Protein AF-A0AAV5FF56-F1 (afdb_monomer)

Mean predicted aligned error: 9.66 Å

Radius of gyration: 23.3 Å; Cα contacts (8 Å, |Δi|>4): 264; chains: 1; bounding box: 54×42×65 Å

Solvent-accessible surface area (backbone atoms only — not comparable to full-atom values): 13756 Å² total; per-residue (Å²): 129,85,80,82,78,51,85,62,53,73,68,54,45,53,53,36,53,51,24,52,50,54,45,55,71,70,49,59,66,72,60,65,74,30,54,42,45,62,71,36,74,56,88,81,91,69,96,67,91,68,44,76,40,59,55,48,44,81,54,99,88,40,47,23,25,70,46,49,21,36,63,43,77,56,90,57,32,41,28,52,46,54,81,81,67,75,92,75,88,51,73,74,41,78,45,80,46,66,43,67,94,70,90,85,48,81,67,55,55,63,56,43,63,73,75,50,58,83,63,38,66,43,49,29,31,25,72,42,64,48,98,86,67,49,74,36,71,44,73,79,61,79,74,80,74,68,69,70,82,62,96,65,87,80,74,75,51,70,66,59,50,48,52,53,46,24,40,54,41,23,49,49,44,40,54,72,72,69,49,85,89,43,74,65,60,31,50,53,46,30,49,52,32,57,77,66,72,47,53,56,86,53,48,75,37,43,68,49,45,34,50,52,43,43,51,50,32,50,52,56,52,52,55,52,53,54,62,75,77,107

Organism: NCBI:txid191504

InterPro domains:
  IPR012340 Nucleic acid-binding, OB-fold [SSF50249] (87-146)
  IPR026699 Exosome complex RNA-binding protein 1/RRP40/RRP4 [PTHR21321] (30-101)
  IPR036612 K Homology domain, type 1 superfamily [SSF54791] (154-220)
  IPR048565 RRP4, S1 domain [PF21266] (101-127)

Sequence (230 aa):
MKDYHFSVNQAQRARLETALNDLQALTPATVSAAVVSVTDIIPINHEGNILRGHWTSDQDGEVVATLCGVVEWVDKLVHLRPLKPRYKAKVHDMIVGRVIQGRRTAVDELDMRSIFDENDVVYAEVHGFQHDGSPELEARSQKCGKEKRTEVENSCPVETRNHICRLANAVRVLSALGFTLTAELIIETAEASSSSNIAANDMLGAEFCVQTAEREAKRRADLLRQKVVS

Secondary structure (DSSP, 8-state):
---------HHHHHHHHHHHHHHHHTS-HHHHTTEE-TT-B----SSSPPEE-TTEEEETTEEEESSSEEEEEETTEEEEEESSPPP---TT-EEEEE-----S-HHHHHHHHHH--TT-EEEEEEEEE-TTSPEEEEE--S-TT-----SS--PPPHHHHHHHHHHHHHHHHHHHTT----HHHHHHHHHHHHHTT--GGGGGSHHHHHHHHHHHHHHHHHHHHHHHH-

Foldseek 3Di:
DPQLPFPADPVLVVLLVVLVVLVVVLDPVLQVVQWDAFFDFDDDDDDDDAAEDPQWDDDPNTITGHHTAGWDDDPRYIDGDHPDDDDQDDAFDKDKDFDAPDDPDPVCVVVCVVQDDHRAIFIWGQHDADPVRHTDTDGPDDDPPPPPPPVDDDDPPPVNVQLVLLLVLQVVLCVSSVHDDDPVSSVVLSVVCVVVVHGSVCCSHSVNSSVSSNVVSVVSVVVVVVVVVD

Structure (mmCIF, N/CA/C/O backbone):
data_AF-A0AAV5FF56-F1
#
_entry.id   AF-A0AAV5FF56-F1
#
loop_
_atom_site.group_PDB
_atom_site.id
_atom_site.type_symbol
_atom_site.label_atom_id
_atom_site.label_alt_id
_atom_site.label_comp_id
_atom_site.label_asym_id
_atom_site.label_entity_id
_atom_site.label_seq_id
_atom_site.pdbx_PDB_ins_code
_atom_site.Cartn_x
_atom_site.Cartn_y
_atom_site.Cartn_z
_atom_site.occupancy
_atom_site.B_iso_or_equiv
_atom_site.auth_seq_id
_atom_site.auth_comp_id
_atom_site.auth_asym_id
_atom_site.auth_atom_id
_atom_site.pdbx_PDB_model_num
ATOM 1 N N . MET A 1 1 ? 0.779 -13.295 -0.826 1.00 35.84 1 MET A N 1
ATOM 2 C CA . MET A 1 1 ? 1.912 -12.385 -1.091 1.00 35.84 1 MET A CA 1
ATOM 3 C C . MET A 1 1 ? 3.153 -13.245 -0.935 1.00 35.84 1 MET A C 1
ATOM 5 O O . MET A 1 1 ? 3.219 -13.934 0.070 1.00 35.84 1 MET A O 1
ATOM 9 N N . LYS A 1 2 ? 4.021 -13.376 -1.948 1.00 36.56 2 LYS A N 1
ATOM 10 C CA . LYS A 1 2 ? 5.276 -14.120 -1.750 1.00 36.56 2 LYS A CA 1
ATOM 11 C C . LYS A 1 2 ? 6.086 -13.325 -0.732 1.00 36.56 2 LYS A C 1
ATOM 13 O O . LYS A 1 2 ? 6.372 -12.161 -1.003 1.00 36.56 2 LYS A O 1
ATOM 18 N N . ASP A 1 3 ? 6.387 -13.921 0.413 1.00 43.28 3 ASP A N 1
ATOM 19 C CA . ASP A 1 3 ? 7.290 -13.326 1.388 1.00 43.28 3 ASP A CA 1
ATOM 20 C C . ASP A 1 3 ? 8.661 -13.228 0.714 1.00 43.28 3 ASP A C 1
ATOM 22 O O . ASP A 1 3 ? 9.320 -14.236 0.451 1.00 43.28 3 ASP A O 1
ATOM 26 N N . TYR A 1 4 ? 9.046 -12.016 0.308 1.00 50.59 4 TYR A N 1
ATOM 27 C CA . TYR A 1 4 ? 10.375 -11.758 -0.232 1.00 50.59 4 TYR A CA 1
ATOM 28 C C . TYR A 1 4 ? 11.357 -11.840 0.930 1.00 50.59 4 TYR A C 1
ATOM 30 O O . TYR A 1 4 ? 11.684 -10.842 1.559 1.00 50.59 4 TYR A O 1
ATOM 38 N N . HIS A 1 5 ? 11.800 -13.053 1.240 1.00 55.75 5 HIS A N 1
ATOM 39 C CA . HIS A 1 5 ? 12.861 -13.271 2.205 1.00 55.75 5 HIS A CA 1
ATOM 40 C C . HIS A 1 5 ? 14.194 -12.977 1.510 1.00 55.75 5 HIS A C 1
ATOM 42 O O . HIS A 1 5 ? 14.823 -13.861 0.928 1.00 55.75 5 HIS A O 1
ATOM 48 N N . PHE A 1 6 ? 14.611 -11.711 1.497 1.00 67.81 6 PHE A N 1
ATOM 49 C CA . PHE A 1 6 ? 15.968 -11.364 1.077 1.00 67.81 6 PHE A CA 1
ATOM 50 C C . PHE A 1 6 ? 16.962 -11.975 2.079 1.00 67.81 6 PHE A C 1
ATOM 52 O O . PHE A 1 6 ? 16.720 -11.974 3.284 1.00 67.81 6 PHE A O 1
ATOM 59 N N . SER A 1 7 ? 18.064 -12.552 1.594 1.00 75.31 7 SER A N 1
ATOM 60 C CA . SER A 1 7 ? 19.126 -13.079 2.460 1.00 75.31 7 SER A CA 1
ATOM 61 C C . SER A 1 7 ? 19.863 -11.906 3.100 1.00 75.31 7 SER A C 1
ATOM 63 O O . SER A 1 7 ? 20.702 -11.276 2.459 1.00 75.31 7 SER A O 1
ATOM 65 N N . VAL A 1 8 ? 19.516 -11.588 4.345 1.00 81.50 8 VAL A N 1
ATOM 66 C CA . VAL A 1 8 ? 20.082 -10.464 5.096 1.00 81.50 8 VAL A CA 1
ATOM 67 C C . VAL A 1 8 ? 21.238 -10.961 5.960 1.00 81.50 8 VAL A C 1
ATOM 69 O O . VAL A 1 8 ? 21.086 -11.938 6.694 1.00 81.50 8 VAL A O 1
ATOM 72 N N . ASN A 1 9 ? 22.394 -10.296 5.897 1.00 91.75 9 ASN A N 1
ATOM 73 C CA . ASN A 1 9 ? 23.481 -10.577 6.838 1.00 91.75 9 ASN A CA 1
ATOM 74 C C . ASN A 1 9 ? 23.186 -9.967 8.227 1.00 91.75 9 ASN A C 1
ATOM 76 O O . ASN A 1 9 ? 22.262 -9.174 8.396 1.00 91.75 9 ASN A O 1
ATOM 80 N N . GLN A 1 10 ? 23.977 -10.314 9.244 1.00 91.44 10 GLN A N 1
ATOM 81 C CA . GLN A 1 10 ? 23.719 -9.849 10.613 1.00 91.44 10 GLN A CA 1
ATOM 82 C C . GLN A 1 10 ? 23.749 -8.314 10.748 1.00 91.44 10 GLN A C 1
ATOM 84 O O . GLN A 1 10 ? 22.915 -7.746 11.451 1.00 91.44 10 GLN A O 1
ATOM 89 N N . ALA A 1 11 ? 24.664 -7.636 10.049 1.00 93.56 11 ALA A N 1
ATOM 90 C CA . ALA A 1 11 ? 24.795 -6.179 10.106 1.00 93.56 11 ALA A CA 1
ATOM 91 C C . ALA A 1 11 ? 23.601 -5.463 9.453 1.00 93.56 11 ALA A C 1
ATOM 93 O O . ALA A 1 11 ? 23.042 -4.524 10.015 1.00 93.56 11 ALA A O 1
ATOM 94 N N . GLN A 1 12 ? 23.176 -5.933 8.282 1.00 93.44 12 GLN A N 1
ATOM 95 C CA . GLN A 1 12 ? 22.005 -5.430 7.568 1.00 93.44 12 GLN A CA 1
ATOM 96 C C . GLN A 1 12 ? 20.725 -5.658 8.369 1.00 93.44 12 GLN A C 1
ATOM 98 O O . GLN A 1 12 ? 19.866 -4.783 8.415 1.00 93.44 12 GLN A O 1
ATOM 103 N N . ARG A 1 13 ? 20.612 -6.807 9.041 1.00 92.31 13 ARG A N 1
ATOM 104 C CA . ARG A 1 13 ? 19.463 -7.118 9.889 1.00 92.31 13 ARG A CA 1
ATOM 105 C C . ARG A 1 13 ? 19.378 -6.161 11.072 1.00 92.31 13 ARG A C 1
ATOM 107 O O . ARG A 1 13 ? 18.316 -5.597 11.293 1.00 92.31 13 ARG A O 1
ATOM 114 N N . ALA A 1 14 ? 20.492 -5.929 11.765 1.00 94.25 14 ALA A N 1
ATOM 115 C CA . ALA A 1 14 ? 20.536 -4.983 12.875 1.00 94.25 14 ALA A CA 1
ATOM 116 C C . ALA A 1 14 ? 20.146 -3.561 12.432 1.00 94.25 14 ALA A C 1
ATOM 118 O O . ALA A 1 14 ? 19.366 -2.896 13.103 1.00 94.25 14 ALA A O 1
ATOM 119 N N . ARG A 1 15 ? 20.636 -3.108 11.271 1.00 96.38 15 ARG A N 1
ATOM 120 C CA . ARG A 1 15 ? 20.258 -1.809 10.686 1.00 96.38 15 ARG A CA 1
ATOM 121 C C . ARG A 1 15 ? 18.768 -1.728 10.357 1.00 96.38 15 ARG A C 1
ATOM 123 O O . ARG A 1 15 ? 18.123 -0.741 10.699 1.00 96.38 15 ARG A O 1
ATOM 130 N N . LEU A 1 16 ? 18.221 -2.771 9.732 1.00 94.19 16 LEU A N 1
ATOM 131 C CA . LEU A 1 16 ? 16.799 -2.839 9.402 1.00 94.19 16 LEU A CA 1
ATOM 132 C C . LEU A 1 16 ? 15.928 -2.819 10.662 1.00 94.19 16 LEU A C 1
ATOM 134 O O . LEU A 1 16 ? 14.969 -2.060 10.719 1.00 94.19 16 LEU A O 1
ATOM 138 N N . GLU A 1 17 ? 16.269 -3.623 11.670 1.00 93.94 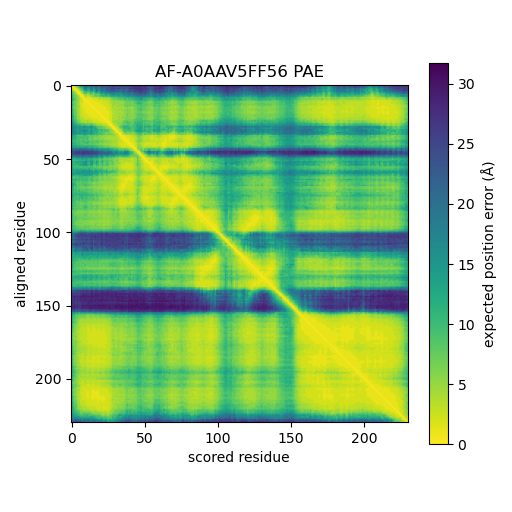17 GLU A N 1
ATOM 139 C CA . GLU A 1 17 ? 15.552 -3.666 12.948 1.00 93.94 17 GLU A CA 1
ATOM 140 C C . GLU A 1 17 ? 15.587 -2.300 13.648 1.00 93.94 17 GLU A C 1
ATOM 142 O O . GLU A 1 17 ? 14.544 -1.822 14.087 1.00 93.94 17 GLU A O 1
ATOM 147 N N . THR A 1 18 ? 16.738 -1.621 13.672 1.00 95.88 18 THR A N 1
ATOM 148 C CA . THR A 1 18 ? 16.847 -0.248 14.193 1.00 95.88 18 THR A CA 1
ATOM 149 C C . THR A 1 18 ? 15.936 0.719 13.439 1.00 95.88 18 THR A C 1
ATOM 151 O O . THR A 1 18 ? 15.142 1.412 14.067 1.00 95.88 18 THR A O 1
ATOM 154 N N . ALA A 1 19 ? 15.972 0.727 12.103 1.00 95.38 19 ALA A N 1
ATOM 155 C CA . ALA A 1 19 ? 15.136 1.625 11.305 1.00 95.38 19 ALA A CA 1
ATOM 156 C C . ALA A 1 19 ? 13.630 1.375 11.516 1.00 95.38 19 ALA A C 1
ATOM 158 O O . ALA A 1 19 ? 12.842 2.319 11.575 1.00 95.38 19 ALA A O 1
ATOM 159 N N . LEU A 1 20 ? 13.215 0.111 11.652 1.00 91.75 20 LEU A N 1
ATOM 160 C CA . LEU A 1 20 ? 11.822 -0.245 11.938 1.00 91.75 20 LEU A CA 1
ATOM 161 C C . LEU A 1 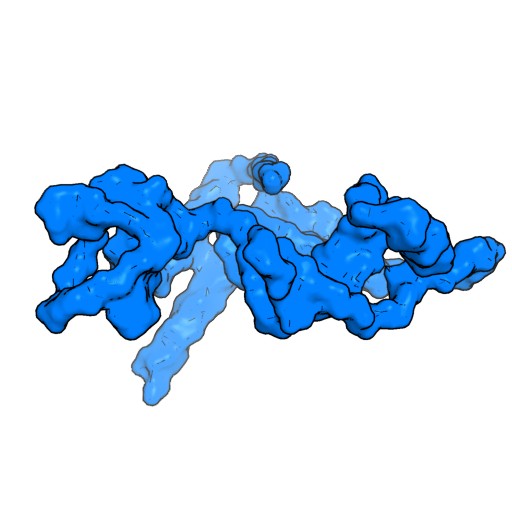20 ? 11.402 0.156 13.358 1.00 91.75 20 LEU A C 1
ATOM 163 O O . LEU A 1 20 ? 10.287 0.644 13.540 1.00 91.75 20 LEU A O 1
ATOM 167 N N . ASN A 1 21 ? 12.288 0.007 14.344 1.00 93.38 21 ASN A N 1
ATOM 168 C CA . ASN A 1 21 ? 12.039 0.462 15.711 1.00 93.38 21 ASN A CA 1
ATOM 169 C C . ASN A 1 21 ? 11.906 1.988 15.781 1.00 93.38 21 ASN A C 1
ATOM 171 O O . ASN A 1 21 ? 10.982 2.484 16.425 1.00 93.38 21 ASN A O 1
ATOM 175 N N . ASP A 1 22 ? 12.764 2.727 15.073 1.00 93.31 22 ASP A N 1
ATOM 176 C CA . ASP A 1 22 ? 12.658 4.183 14.959 1.00 93.31 22 ASP A CA 1
ATOM 177 C C . ASP A 1 22 ? 11.300 4.569 14.362 1.00 93.31 22 ASP A C 1
ATOM 179 O O . ASP A 1 22 ? 10.582 5.396 14.917 1.00 93.31 22 ASP A O 1
ATOM 183 N N . LEU A 1 23 ? 10.885 3.911 13.276 1.00 90.75 23 LEU A N 1
ATOM 184 C CA . LEU A 1 23 ? 9.574 4.132 12.662 1.00 90.75 23 LEU A CA 1
ATOM 185 C C . LEU A 1 23 ? 8.413 3.834 13.615 1.00 90.75 23 LEU A C 1
ATOM 187 O O . LEU A 1 23 ? 7.432 4.581 13.618 1.00 90.75 23 LEU A O 1
ATOM 191 N N . GLN A 1 24 ? 8.514 2.777 14.421 1.00 87.56 24 GLN A N 1
ATOM 192 C CA . GLN A 1 24 ? 7.513 2.440 15.429 1.00 87.56 24 GLN A CA 1
ATOM 193 C C . GLN A 1 24 ? 7.460 3.495 16.542 1.00 87.56 24 GLN A C 1
ATOM 195 O O . GLN A 1 24 ? 6.368 3.889 16.947 1.00 87.56 24 GLN A O 1
ATOM 200 N N . ALA A 1 25 ? 8.603 4.018 16.987 1.00 87.62 25 ALA A N 1
ATOM 201 C CA . ALA A 1 25 ? 8.663 5.083 17.990 1.00 87.62 25 ALA A CA 1
ATOM 202 C C . ALA A 1 25 ? 8.019 6.398 17.511 1.00 87.62 25 ALA A C 1
ATOM 204 O O . ALA A 1 25 ? 7.531 7.181 18.324 1.00 87.62 25 ALA A O 1
ATOM 205 N N . LEU A 1 26 ? 7.972 6.631 16.195 1.00 86.25 26 LEU A N 1
ATOM 206 C CA . LEU A 1 26 ? 7.286 7.780 15.593 1.00 86.25 26 LEU A CA 1
ATOM 207 C C . LEU A 1 26 ? 5.767 7.570 15.442 1.00 86.25 26 LEU A C 1
ATOM 209 O O . LEU A 1 26 ? 5.064 8.501 15.039 1.00 86.25 26 LEU A O 1
ATOM 213 N N . THR A 1 27 ? 5.236 6.374 15.727 1.00 80.62 27 THR A N 1
ATOM 214 C CA . THR A 1 27 ? 3.786 6.138 15.682 1.00 80.62 27 THR A CA 1
ATOM 215 C C . THR A 1 27 ? 3.096 6.768 16.898 1.00 80.62 27 THR A C 1
ATOM 217 O O . THR A 1 27 ? 3.552 6.583 18.027 1.00 80.62 27 THR A O 1
ATOM 220 N N . PRO A 1 28 ? 1.990 7.520 16.720 1.00 78.62 28 PRO A N 1
ATOM 221 C CA . PRO A 1 28 ? 1.271 8.097 17.852 1.00 78.62 28 PRO A CA 1
ATOM 222 C C . PRO A 1 28 ? 0.772 7.006 18.807 1.00 78.62 28 PRO A C 1
ATOM 224 O O . PRO A 1 28 ? 0.153 6.035 18.364 1.00 78.62 28 PRO A O 1
ATOM 227 N N . ALA A 1 29 ? 0.958 7.200 20.117 1.00 70.69 29 ALA A N 1
ATOM 228 C CA . ALA A 1 29 ? 0.527 6.247 21.148 1.00 70.69 29 ALA A CA 1
ATOM 229 C C . ALA A 1 29 ? -0.968 5.885 21.040 1.00 70.69 29 ALA A C 1
ATOM 231 O O . ALA A 1 29 ? -1.349 4.742 21.286 1.00 70.69 29 ALA A O 1
ATOM 232 N N . THR A 1 30 ? -1.799 6.826 20.580 1.00 67.81 30 THR A N 1
ATOM 233 C CA . THR A 1 30 ? -3.231 6.625 20.313 1.00 67.81 30 THR A CA 1
ATOM 234 C C . THR A 1 30 ? -3.502 5.506 19.304 1.00 67.81 30 THR A C 1
ATOM 236 O O . THR A 1 30 ? -4.469 4.771 19.459 1.00 67.81 30 THR A O 1
ATOM 239 N N . VAL A 1 31 ? -2.655 5.342 18.281 1.00 70.38 31 VAL A N 1
ATOM 240 C CA . VAL A 1 31 ? -2.816 4.282 17.269 1.00 70.38 31 VAL A CA 1
ATOM 241 C C . VAL A 1 31 ? -2.417 2.926 17.846 1.00 70.38 31 VAL A C 1
ATOM 243 O O . VAL A 1 31 ? -3.095 1.934 17.596 1.00 70.38 31 VAL A O 1
ATOM 246 N N . SER A 1 32 ? -1.353 2.883 18.653 1.00 67.88 32 SER A N 1
ATOM 247 C CA . SER A 1 32 ? -0.897 1.645 19.293 1.00 67.88 32 SER A CA 1
ATOM 248 C C . SER A 1 32 ? -1.893 1.134 20.336 1.00 67.88 32 SER A C 1
ATOM 250 O O . SER A 1 32 ? -2.098 -0.071 20.433 1.00 67.88 32 SER A O 1
ATOM 252 N N . ALA A 1 33 ? -2.535 2.035 21.084 1.00 70.81 33 ALA A N 1
ATOM 253 C CA . ALA A 1 33 ? -3.559 1.691 22.072 1.00 70.81 33 ALA A CA 1
ATOM 254 C C . ALA A 1 33 ? -4.885 1.212 21.448 1.00 70.81 33 ALA A C 1
ATOM 256 O O . ALA A 1 33 ? -5.724 0.657 22.148 1.00 70.81 33 ALA A O 1
ATOM 257 N N . ALA A 1 34 ? -5.082 1.423 20.142 1.00 82.62 34 ALA A N 1
ATOM 258 C CA . ALA A 1 34 ? -6.284 1.017 19.418 1.00 82.62 34 ALA A CA 1
ATOM 259 C C . ALA A 1 34 ? -6.162 -0.369 18.757 1.00 82.62 34 ALA A C 1
ATOM 261 O O . ALA A 1 34 ? -7.109 -0.816 18.113 1.00 82.62 34 ALA A O 1
ATOM 262 N N . VAL A 1 35 ? -5.012 -1.044 18.853 1.00 88.81 35 VAL A N 1
ATOM 263 C CA . VAL A 1 35 ? -4.844 -2.402 18.315 1.00 88.81 35 VAL A CA 1
ATOM 264 C C . VAL A 1 35 ? -5.498 -3.407 19.258 1.00 88.81 35 VAL A C 1
ATOM 266 O O . VAL A 1 35 ? -5.211 -3.410 20.449 1.00 88.81 35 VAL A O 1
ATOM 269 N N . VAL A 1 36 ? -6.335 -4.283 18.708 1.00 92.38 36 VAL A N 1
ATOM 270 C CA . VAL A 1 36 ? -7.049 -5.332 19.446 1.00 92.38 36 VAL A CA 1
ATOM 271 C C . VAL A 1 36 ? -6.881 -6.689 18.769 1.00 92.38 36 VAL A C 1
ATOM 273 O O . VAL A 1 36 ? -6.762 -6.794 17.541 1.00 92.38 36 VAL A O 1
ATOM 276 N N . SER A 1 37 ? -6.869 -7.738 19.579 1.00 93.06 37 SER A N 1
ATOM 277 C CA . SER A 1 37 ? -6.934 -9.139 19.184 1.00 93.06 37 SER A CA 1
ATOM 278 C C . SER A 1 37 ? -8.365 -9.678 19.299 1.00 93.06 37 SER A C 1
ATOM 280 O O . SER A 1 37 ? -9.275 -8.998 19.773 1.00 93.06 37 SER A O 1
ATOM 282 N N . VAL A 1 38 ? -8.606 -10.890 18.794 1.00 92.94 38 VAL A N 1
ATOM 283 C CA . VAL A 1 38 ? -9.929 -11.521 18.913 1.00 92.94 38 VAL A CA 1
ATOM 284 C C . VAL A 1 38 ? -10.264 -11.695 20.392 1.00 92.94 38 VAL A C 1
ATOM 286 O O . VAL A 1 38 ? -9.417 -12.160 21.143 1.00 92.94 38 VAL A O 1
ATOM 289 N N . THR A 1 39 ? -11.506 -11.396 20.774 1.00 92.94 39 THR A N 1
ATOM 290 C CA . THR A 1 39 ? -12.048 -11.415 22.148 1.00 92.94 39 THR A CA 1
ATOM 291 C C . THR A 1 39 ? -11.625 -10.271 23.066 1.00 92.94 39 THR A C 1
ATOM 293 O O . THR A 1 39 ? -12.157 -10.175 24.168 1.00 92.94 39 THR A O 1
ATOM 296 N N . ASP A 1 40 ? -10.764 -9.358 22.614 1.00 94.44 40 ASP A N 1
ATOM 297 C CA . ASP A 1 40 ? -10.444 -8.173 23.409 1.00 94.44 40 ASP A CA 1
ATOM 298 C C . ASP A 1 40 ? -11.664 -7.252 23.545 1.00 94.44 40 ASP A C 1
ATOM 300 O O . ASP A 1 40 ? -12.432 -7.048 22.595 1.00 94.44 40 ASP A O 1
ATOM 304 N N . ILE A 1 41 ? -11.816 -6.675 24.738 1.00 91.62 41 ILE A N 1
ATOM 305 C CA . ILE A 1 41 ? -12.850 -5.686 25.049 1.00 91.62 41 ILE A CA 1
ATOM 306 C C . ILE A 1 41 ? -12.424 -4.340 24.465 1.00 91.62 41 ILE A C 1
ATOM 308 O O . ILE A 1 41 ? -11.308 -3.868 24.696 1.00 91.62 41 ILE A O 1
ATOM 312 N N . ILE A 1 42 ? -13.321 -3.710 23.713 1.00 90.12 42 ILE A N 1
ATOM 313 C CA . ILE A 1 42 ? -13.093 -2.399 23.118 1.00 90.12 42 ILE A CA 1
ATOM 314 C C . ILE A 1 42 ? -13.583 -1.336 24.107 1.00 90.12 42 ILE A C 1
ATOM 316 O O . ILE A 1 42 ? -14.788 -1.256 24.349 1.00 90.12 42 ILE A O 1
ATOM 320 N N . PRO A 1 43 ? -12.690 -0.494 24.660 1.00 83.56 43 PRO A N 1
ATOM 321 C CA . PRO A 1 43 ? -13.088 0.512 25.632 1.00 83.56 43 PRO A CA 1
ATOM 322 C C . PRO A 1 43 ? -14.020 1.542 24.987 1.00 83.56 43 PRO A C 1
ATOM 324 O O . PRO A 1 43 ? -13.691 2.182 23.984 1.00 83.56 43 PRO A O 1
ATOM 327 N N . ILE A 1 44 ? -15.193 1.701 25.588 1.00 80.44 44 ILE A N 1
ATOM 328 C CA . ILE A 1 44 ? -16.219 2.659 25.194 1.00 80.44 44 ILE A CA 1
ATOM 329 C C . ILE A 1 44 ? -16.048 3.925 26.035 1.00 80.44 44 ILE A C 1
ATOM 331 O O . ILE A 1 44 ? -16.212 3.893 27.250 1.00 80.44 44 ILE A O 1
ATOM 335 N N . ASN A 1 45 ? -15.733 5.051 25.390 1.00 67.44 45 ASN A N 1
ATOM 336 C CA . ASN A 1 45 ? -15.406 6.296 26.096 1.00 67.44 45 ASN A CA 1
ATOM 337 C C . ASN A 1 45 ? -16.570 7.290 26.282 1.00 67.44 45 ASN A C 1
ATOM 339 O O . ASN A 1 45 ? -16.324 8.370 26.811 1.00 67.44 45 ASN A O 1
ATOM 343 N N . HIS A 1 46 ? -17.822 6.990 25.903 1.00 62.25 46 HIS A N 1
ATOM 344 C CA . HIS A 1 46 ? -18.910 7.980 26.016 1.00 62.25 46 HIS A CA 1
ATOM 345 C C . HIS A 1 46 ? -20.298 7.421 26.361 1.00 62.25 46 HIS A C 1
ATOM 347 O O . HIS A 1 46 ? -20.699 6.358 25.894 1.00 62.25 46 HIS A O 1
ATOM 353 N N . GLU A 1 47 ? -21.038 8.223 27.139 1.00 59.12 47 GLU A N 1
ATOM 354 C CA . GLU A 1 47 ? -22.448 8.064 27.506 1.00 59.12 47 GLU A CA 1
ATOM 355 C C . GLU A 1 47 ? -23.361 8.164 26.267 1.00 59.12 47 GLU A C 1
ATOM 357 O O . GLU A 1 47 ? -23.522 9.229 25.666 1.00 59.12 47 GLU A O 1
ATOM 362 N N . GLY A 1 48 ? -23.974 7.046 25.868 1.00 63.47 48 GLY A N 1
ATOM 363 C CA . GLY A 1 48 ? -24.987 6.995 24.811 1.00 63.47 48 GLY A CA 1
ATOM 364 C C . GLY A 1 48 ? -25.010 5.666 24.052 1.00 63.47 48 GLY A C 1
ATOM 365 O O . GLY A 1 48 ? -24.085 4.867 24.141 1.00 63.47 48 GLY A O 1
ATOM 366 N N . ASN A 1 49 ? -26.070 5.428 23.270 1.00 79.00 49 ASN A N 1
ATOM 367 C CA . ASN A 1 49 ? -26.152 4.239 22.416 1.00 79.00 49 ASN A CA 1
ATOM 368 C C . ASN A 1 49 ? -25.099 4.301 21.300 1.00 79.00 49 ASN A C 1
ATOM 370 O O . ASN A 1 49 ? -25.153 5.177 20.430 1.00 79.00 49 ASN A O 1
ATOM 374 N N . ILE A 1 50 ? -24.170 3.349 21.320 1.00 85.50 50 ILE A N 1
ATOM 375 C CA . ILE A 1 50 ? -23.126 3.165 20.309 1.00 85.50 50 ILE A CA 1
ATOM 376 C C . ILE A 1 50 ? -23.644 2.283 19.185 1.00 85.50 50 ILE A C 1
ATOM 378 O O . ILE A 1 50 ? -24.365 1.308 19.399 1.00 85.50 50 ILE A O 1
ATOM 382 N N . LEU A 1 51 ? -23.254 2.630 17.965 1.00 88.19 51 LEU A N 1
ATOM 383 C CA . LEU A 1 51 ? -23.488 1.819 16.787 1.00 88.19 51 LEU A CA 1
ATOM 384 C C . LEU A 1 51 ? -22.307 0.867 16.611 1.00 88.19 51 LEU A C 1
ATOM 386 O O . LEU A 1 51 ? -21.145 1.266 16.649 1.00 88.19 51 LEU A O 1
ATOM 390 N N . ARG A 1 52 ? -22.606 -0.409 16.399 1.00 89.88 52 ARG A N 1
ATOM 391 C CA . ARG A 1 52 ? -21.597 -1.441 16.153 1.00 89.88 52 ARG A CA 1
ATOM 392 C C . ARG A 1 52 ? -21.481 -1.678 14.661 1.00 89.88 52 ARG A C 1
ATOM 394 O O . ARG A 1 52 ? -22.469 -1.980 13.996 1.00 89.88 52 ARG A O 1
ATOM 401 N N . GLY A 1 53 ? -20.278 -1.499 14.144 1.00 89.88 53 GLY A N 1
ATOM 402 C CA . GLY A 1 53 ? -19.937 -1.802 12.767 1.00 89.88 53 GLY A CA 1
ATOM 403 C C . GLY A 1 53 ? -19.456 -3.237 12.600 1.00 89.88 53 GLY A C 1
ATOM 404 O O . GLY A 1 53 ? -19.682 -4.115 13.428 1.00 89.88 53 GLY A O 1
ATOM 405 N N . HIS A 1 54 ? -18.774 -3.489 11.488 1.00 87.50 54 HIS A N 1
ATOM 406 C CA . HIS A 1 54 ? -18.227 -4.811 11.220 1.00 87.50 54 HIS A CA 1
ATOM 407 C C . HIS A 1 54 ? -17.155 -5.218 12.236 1.00 87.50 54 HIS A C 1
ATOM 409 O O . HIS A 1 54 ? -16.318 -4.409 12.642 1.00 87.50 54 HIS A O 1
ATOM 415 N N . TRP A 1 55 ? -17.136 -6.522 12.517 1.00 92.00 55 TRP A N 1
ATOM 416 C CA . TRP A 1 55 ? -16.135 -7.210 13.336 1.00 92.00 55 TRP A CA 1
ATOM 417 C C . TRP A 1 55 ? -16.153 -6.853 14.825 1.00 92.00 55 TRP A C 1
ATOM 419 O O . TRP A 1 55 ? -15.176 -7.095 15.534 1.00 92.00 55 TRP A O 1
ATOM 429 N N . THR A 1 56 ? -17.268 -6.304 15.295 1.00 92.38 56 THR A N 1
ATOM 430 C CA . THR A 1 56 ? -17.551 -6.097 16.711 1.00 92.38 56 THR A CA 1
ATOM 431 C C . THR A 1 56 ? -18.806 -6.879 17.097 1.00 92.38 56 THR A C 1
ATOM 433 O O . THR A 1 56 ? -19.680 -7.131 16.262 1.00 92.38 56 THR A O 1
ATOM 436 N N . SER A 1 57 ? -18.877 -7.329 18.345 1.00 91.75 57 SER A N 1
ATOM 437 C CA . SER A 1 57 ? -20.012 -8.090 18.873 1.00 91.75 57 SER A CA 1
ATOM 438 C C . SER A 1 57 ? -20.351 -7.644 20.290 1.00 91.75 57 SER A C 1
ATOM 440 O O . SER A 1 57 ? -19.521 -7.031 20.951 1.00 91.75 57 SER A O 1
ATOM 442 N N . ASP A 1 58 ? -21.577 -7.930 20.722 1.00 90.56 58 ASP A N 1
ATOM 443 C CA . ASP A 1 58 ? -21.983 -7.808 22.123 1.00 90.56 58 ASP A CA 1
ATOM 444 C C . ASP A 1 58 ? -21.626 -9.092 22.851 1.00 90.56 58 ASP A C 1
ATOM 446 O O . ASP A 1 58 ? -22.054 -10.169 22.421 1.00 90.56 58 ASP A O 1
ATOM 450 N N . GLN A 1 59 ? -20.914 -8.987 23.961 1.00 88.50 59 GLN A N 1
ATOM 451 C CA . GLN A 1 59 ? -20.836 -10.063 24.938 1.00 88.50 59 GLN A CA 1
ATOM 452 C C . GLN A 1 59 ? -21.042 -9.458 26.319 1.00 88.50 59 GLN A C 1
ATOM 454 O O . GLN A 1 59 ? -20.269 -8.614 26.751 1.00 88.50 59 GLN A O 1
ATOM 459 N N . ASP A 1 60 ? -22.125 -9.866 26.980 1.00 85.75 60 ASP A N 1
ATOM 460 C CA . ASP A 1 60 ? -22.473 -9.444 28.340 1.00 85.75 60 ASP A CA 1
ATOM 461 C C . ASP A 1 60 ? -22.571 -7.916 28.544 1.00 85.75 60 ASP A C 1
ATOM 463 O O . ASP A 1 60 ? -22.318 -7.406 29.632 1.00 85.75 60 ASP A O 1
ATOM 467 N N . GLY A 1 61 ? -22.986 -7.180 27.505 1.00 83.88 61 GLY A N 1
ATOM 468 C CA . GLY A 1 61 ? -23.112 -5.718 27.527 1.00 83.88 61 GLY A CA 1
ATOM 469 C C . GLY A 1 61 ? -21.823 -4.975 27.171 1.00 83.88 61 GLY A C 1
ATOM 470 O O . GLY A 1 61 ? -21.837 -3.747 27.084 1.00 83.88 61 GLY A O 1
ATOM 471 N N . GLU A 1 62 ? -20.735 -5.704 26.923 1.00 88.56 62 GLU A N 1
ATOM 472 C CA . GLU A 1 62 ? -19.457 -5.170 26.475 1.00 88.56 62 GLU A CA 1
ATOM 473 C C . GLU A 1 62 ? -19.272 -5.376 24.970 1.00 88.56 62 GLU A C 1
ATOM 475 O O . GLU A 1 62 ? -19.654 -6.397 24.385 1.00 88.56 62 GLU A O 1
ATOM 480 N N . VAL A 1 63 ? -18.632 -4.404 24.319 1.00 91.12 63 VAL A N 1
ATOM 481 C CA . VAL A 1 63 ? -18.289 -4.526 22.901 1.00 91.12 63 VAL A CA 1
ATOM 482 C C . VAL A 1 63 ? -16.952 -5.239 22.767 1.00 91.12 63 VAL A C 1
ATOM 484 O O . VAL A 1 63 ? -15.913 -4.720 23.170 1.00 91.12 63 VAL A O 1
ATOM 487 N N . VAL A 1 64 ? -16.972 -6.411 22.140 1.00 93.62 64 VAL A N 1
ATOM 488 C CA . VAL A 1 64 ? -15.785 -7.245 21.925 1.00 93.62 64 VAL A CA 1
ATOM 489 C C . VAL A 1 64 ? -15.375 -7.291 20.458 1.00 93.62 64 VAL A C 1
ATOM 491 O O . VAL A 1 64 ? -16.208 -7.247 19.544 1.00 93.62 64 VAL A O 1
ATOM 494 N N . ALA A 1 65 ? -14.074 -7.419 20.221 1.00 94.12 65 ALA A N 1
ATOM 495 C CA . ALA A 1 65 ? -13.509 -7.623 18.897 1.00 94.12 65 ALA A CA 1
ATOM 496 C C . ALA A 1 65 ? -13.709 -9.070 18.414 1.00 94.12 65 ALA A C 1
ATOM 498 O O . ALA A 1 65 ? -13.334 -10.028 19.088 1.00 94.12 65 ALA A O 1
ATOM 499 N N . THR A 1 66 ? -14.228 -9.258 17.198 1.00 93.25 66 THR A N 1
ATOM 500 C CA . THR A 1 66 ? -14.336 -10.594 16.577 1.00 93.25 66 THR A CA 1
ATOM 501 C C . THR A 1 66 ? -13.188 -10.896 15.609 1.00 93.25 66 THR A C 1
ATOM 503 O O . THR A 1 66 ? -13.147 -11.976 15.022 1.00 93.25 66 THR A O 1
ATOM 506 N N . LEU A 1 67 ? -12.282 -9.939 15.378 1.00 92.81 67 LEU A N 1
ATOM 507 C CA . LEU A 1 67 ? -11.148 -10.058 14.460 1.00 92.81 67 LEU A CA 1
ATOM 508 C C . LEU A 1 67 ? -9.977 -9.189 14.940 1.00 92.81 67 LEU A C 1
ATOM 510 O O . LEU A 1 67 ? -10.207 -8.110 15.468 1.00 92.81 67 LEU A O 1
ATOM 514 N N . CYS A 1 68 ? -8.728 -9.605 14.703 1.00 91.88 68 CYS A N 1
ATOM 515 C CA . CYS A 1 68 ? -7.572 -8.753 15.002 1.00 91.88 68 CYS A CA 1
ATOM 516 C C . CYS A 1 68 ? -7.517 -7.534 14.067 1.00 91.88 68 CYS A C 1
ATOM 518 O O . CYS A 1 68 ? -7.591 -7.672 12.837 1.00 91.88 68 CYS A O 1
ATOM 520 N N . GLY A 1 69 ? -7.315 -6.347 14.631 1.00 91.88 69 GLY A N 1
ATOM 521 C CA . GLY A 1 69 ? -7.325 -5.111 13.861 1.00 91.88 69 GLY A CA 1
ATOM 522 C C . GLY A 1 69 ? -7.057 -3.868 14.690 1.00 91.88 69 GLY A C 1
ATOM 523 O O . GLY A 1 69 ? -6.688 -3.943 15.856 1.00 91.88 69 GLY A O 1
ATOM 524 N N . VAL A 1 70 ? -7.244 -2.716 14.055 1.00 90.62 70 VAL A N 1
ATOM 525 C CA . VAL A 1 70 ? -7.206 -1.406 14.710 1.00 90.62 70 VAL A CA 1
ATOM 526 C C . VAL A 1 70 ? -8.640 -0.921 14.875 1.00 90.62 70 VAL A C 1
ATOM 528 O O . VAL A 1 70 ? -9.395 -0.918 13.902 1.00 90.62 70 VAL A O 1
ATOM 531 N N . VAL A 1 71 ? -9.013 -0.517 16.084 1.00 91.31 71 VAL A N 1
ATOM 532 C CA . VAL A 1 71 ? -10.311 0.090 16.384 1.00 91.31 71 VAL A CA 1
ATOM 533 C C . VAL A 1 71 ? -10.402 1.459 15.708 1.00 91.31 71 VAL A C 1
ATOM 535 O O . VAL A 1 71 ? -9.527 2.309 15.872 1.00 91.31 71 VAL A O 1
ATOM 538 N N . GLU A 1 72 ? -11.477 1.677 14.956 1.00 88.88 72 GLU A N 1
ATOM 539 C CA . GLU A 1 72 ? -11.804 2.945 14.312 1.00 88.88 72 GLU A CA 1
ATOM 540 C C . GLU A 1 72 ? -13.184 3.435 14.752 1.00 88.88 72 GLU A C 1
ATOM 542 O O . GLU A 1 72 ? -14.182 2.708 14.673 1.00 88.88 72 GLU A O 1
ATOM 547 N N . TRP A 1 73 ? -13.230 4.707 15.145 1.00 88.25 73 TRP A N 1
ATOM 548 C CA . TRP A 1 73 ? -14.449 5.416 15.512 1.00 88.25 73 TRP A CA 1
ATOM 549 C C . TRP A 1 73 ? -14.848 6.383 14.400 1.00 88.25 73 TRP A C 1
ATOM 551 O O . TRP A 1 73 ? -14.037 7.198 13.960 1.00 88.25 73 TRP A O 1
ATOM 561 N N . VAL A 1 74 ? -16.102 6.293 13.962 1.00 87.50 74 VAL A N 1
ATOM 562 C CA . VAL A 1 74 ? -16.734 7.252 13.049 1.00 87.50 74 VAL A CA 1
ATOM 563 C C . VAL A 1 74 ? -18.015 7.727 13.719 1.00 87.50 74 VAL A C 1
ATOM 565 O O . VAL A 1 74 ? -19.007 7.002 13.759 1.00 87.50 74 VAL A O 1
ATOM 568 N N . ASP A 1 75 ? -17.978 8.917 14.310 1.00 87.69 75 ASP A N 1
ATOM 569 C CA . ASP A 1 75 ? -19.030 9.422 15.194 1.00 87.69 75 ASP A CA 1
ATOM 570 C C . ASP A 1 75 ? -19.357 8.421 16.319 1.00 87.69 75 ASP A C 1
ATOM 572 O O . ASP A 1 75 ? -18.533 8.155 17.191 1.00 87.69 75 ASP A O 1
ATOM 576 N N . LYS A 1 76 ? -20.561 7.837 16.289 1.00 88.00 76 LYS A N 1
ATOM 577 C CA . LYS A 1 76 ? -21.032 6.830 17.250 1.00 88.00 76 LYS A CA 1
ATOM 578 C C . LYS A 1 76 ? -20.785 5.395 16.783 1.00 88.00 76 LYS A C 1
ATOM 580 O O . LYS A 1 76 ? -21.203 4.475 17.476 1.00 88.00 76 LYS A O 1
ATOM 585 N N . LEU A 1 77 ? -20.186 5.192 15.610 1.00 89.56 77 LEU A N 1
ATOM 586 C CA . LEU A 1 77 ? -19.928 3.879 15.025 1.00 89.56 77 LEU A CA 1
ATOM 587 C C . LEU A 1 77 ? -18.531 3.382 15.397 1.00 89.56 77 LEU A C 1
ATOM 589 O O . LEU A 1 77 ? -17.534 3.981 14.998 1.00 89.56 77 LEU A O 1
ATOM 593 N N . VAL A 1 78 ? -18.468 2.244 16.088 1.00 91.56 78 VAL A N 1
ATOM 594 C CA . VAL A 1 78 ? -17.220 1.521 16.362 1.00 91.56 78 VAL A CA 1
ATOM 595 C C . VAL A 1 78 ? -17.072 0.336 15.417 1.00 91.56 78 VAL A C 1
ATOM 597 O O . VAL A 1 78 ? -17.966 -0.505 15.305 1.00 91.56 78 VAL A O 1
ATOM 600 N N . HIS A 1 79 ? -15.940 0.245 14.728 1.00 91.25 79 HIS A N 1
ATOM 601 C CA . HIS A 1 79 ? -15.627 -0.887 13.859 1.00 91.25 79 HIS A CA 1
ATOM 602 C C . HIS A 1 79 ? -14.133 -1.189 13.860 1.00 91.25 79 HIS A C 1
ATOM 604 O O . HIS A 1 79 ? -13.324 -0.365 14.282 1.00 91.25 79 HIS A O 1
ATOM 610 N N . LEU A 1 80 ? -13.762 -2.378 13.386 1.00 91.88 80 LEU A N 1
ATOM 611 C CA . LEU A 1 80 ? -12.356 -2.751 13.261 1.00 91.88 80 LEU A CA 1
ATOM 612 C C . LEU A 1 80 ? -11.883 -2.642 11.820 1.00 91.88 80 LEU A C 1
ATOM 614 O O . LEU A 1 80 ? -12.532 -3.146 10.897 1.00 91.88 80 LEU A O 1
ATOM 618 N N . ARG A 1 81 ? -10.683 -2.088 11.655 1.00 90.19 81 ARG A N 1
ATOM 619 C CA . ARG A 1 81 ? -9.885 -2.204 10.438 1.00 90.19 81 ARG A CA 1
ATOM 620 C C . ARG A 1 81 ? -9.003 -3.452 10.546 1.00 90.19 81 ARG A C 1
ATOM 622 O O . ARG A 1 81 ? -8.052 -3.443 11.331 1.00 90.19 81 ARG A O 1
ATOM 629 N N . PRO A 1 82 ? -9.280 -4.532 9.792 1.00 90.44 82 PRO A N 1
ATOM 630 C CA . PRO A 1 82 ? -8.474 -5.748 9.861 1.00 90.44 82 PRO A CA 1
ATOM 631 C C . PRO A 1 82 ? -7.029 -5.483 9.429 1.00 90.44 82 PRO A C 1
ATOM 633 O O . PRO A 1 82 ? -6.797 -4.658 8.549 1.00 90.44 82 PRO A O 1
ATOM 636 N N . LEU A 1 83 ? -6.066 -6.239 9.964 1.00 85.50 83 LEU A N 1
ATOM 637 C CA . LEU A 1 83 ? -4.649 -6.097 9.582 1.00 85.50 83 LEU A CA 1
ATOM 638 C C . LEU A 1 83 ? -4.358 -6.543 8.136 1.00 85.50 83 LEU A C 1
ATOM 640 O O . LEU A 1 83 ? -3.446 -6.033 7.493 1.00 85.50 83 LEU A O 1
ATOM 644 N N . LYS A 1 84 ? -5.127 -7.508 7.616 1.00 83.31 84 LYS A N 1
ATOM 645 C CA . LYS A 1 84 ? -5.018 -8.023 6.239 1.00 83.31 84 LYS A CA 1
ATOM 646 C C . LYS A 1 84 ? -6.397 -8.056 5.570 1.00 83.31 84 LYS A C 1
ATOM 648 O O . LYS A 1 84 ? -6.969 -9.137 5.408 1.00 83.31 84 LYS A O 1
ATOM 653 N N . PRO A 1 85 ? -6.981 -6.896 5.227 1.00 83.69 85 PRO A N 1
ATOM 654 C CA . PRO A 1 85 ? -8.305 -6.857 4.631 1.00 83.69 85 PRO A CA 1
ATOM 655 C C . PRO A 1 85 ? -8.245 -7.280 3.158 1.00 83.69 85 PRO A C 1
ATOM 657 O O . PRO A 1 85 ? -7.280 -7.004 2.446 1.00 83.69 85 PRO A O 1
ATOM 660 N N . ARG A 1 86 ? -9.314 -7.923 2.676 1.00 88.81 86 ARG A N 1
ATOM 661 C CA . ARG A 1 86 ? -9.608 -7.936 1.237 1.00 88.81 86 ARG A CA 1
ATOM 662 C C . ARG A 1 86 ? -10.146 -6.562 0.846 1.00 88.81 86 ARG A C 1
ATOM 664 O O . ARG A 1 86 ? -10.781 -5.901 1.669 1.00 88.81 86 ARG A O 1
ATOM 671 N N . TYR A 1 87 ? -9.912 -6.157 -0.398 1.00 90.94 87 TYR A N 1
ATOM 672 C CA . TYR A 1 87 ? -10.478 -4.919 -0.923 1.00 90.94 87 TYR A CA 1
ATOM 673 C C . TYR A 1 87 ? -12.009 -4.942 -0.792 1.00 90.94 87 TYR A C 1
ATOM 675 O O . TYR A 1 87 ? -12.661 -5.884 -1.246 1.00 90.94 87 TYR A O 1
ATOM 683 N N . LYS A 1 88 ? -12.560 -3.923 -0.126 1.00 89.44 88 LYS A N 1
ATOM 684 C CA . LYS A 1 88 ? -13.996 -3.654 -0.055 1.00 89.44 88 LYS A CA 1
ATOM 685 C C . LYS A 1 88 ? -14.272 -2.470 -0.969 1.00 89.44 88 LYS A C 1
ATOM 687 O O . LYS A 1 88 ? -13.804 -1.374 -0.671 1.00 89.44 88 LYS A O 1
ATOM 692 N N . ALA A 1 89 ? -14.996 -2.719 -2.055 1.00 92.88 89 ALA A N 1
ATOM 693 C CA . ALA A 1 89 ? -15.330 -1.689 -3.025 1.00 92.88 89 ALA A CA 1
ATOM 694 C C . ALA A 1 89 ? -16.129 -0.552 -2.381 1.00 92.88 89 ALA A C 1
ATOM 696 O O . ALA A 1 89 ? -16.961 -0.793 -1.502 1.00 92.88 89 ALA A O 1
ATOM 697 N N . LYS A 1 90 ? -15.886 0.673 -2.842 1.00 94.19 90 LYS A N 1
ATOM 698 C CA . LYS A 1 90 ? -16.705 1.854 -2.565 1.00 94.19 90 LYS A CA 1
ATOM 699 C C . LYS A 1 90 ? -17.067 2.525 -3.882 1.00 94.19 90 LYS A C 1
ATOM 701 O O . LYS A 1 90 ? -16.318 2.425 -4.847 1.00 94.19 90 LYS A O 1
ATOM 706 N N . VAL A 1 91 ? -18.217 3.195 -3.914 1.00 95.50 91 VAL A N 1
ATOM 707 C CA . VAL A 1 91 ? -18.633 3.980 -5.086 1.00 95.50 91 VAL A CA 1
ATOM 708 C C . VAL A 1 91 ? -17.555 5.019 -5.405 1.00 95.50 91 VAL A C 1
ATOM 710 O O . VAL A 1 91 ? -17.001 5.621 -4.484 1.00 95.50 91 VAL A O 1
ATOM 713 N N . HIS A 1 92 ? -17.273 5.202 -6.694 1.00 94.50 92 HIS A N 1
ATOM 714 C CA . HIS A 1 92 ? -16.213 6.050 -7.251 1.00 94.50 92 HIS A CA 1
ATOM 715 C C . HIS A 1 92 ? -14.776 5.561 -7.040 1.00 94.50 92 HIS A C 1
ATOM 717 O O . HIS A 1 92 ? -13.834 6.247 -7.444 1.00 94.50 92 HIS A O 1
ATOM 723 N N . ASP A 1 93 ? -14.566 4.370 -6.476 1.00 95.44 93 ASP A N 1
ATOM 724 C CA . ASP A 1 93 ? -13.236 3.771 -6.505 1.00 95.44 93 ASP A CA 1
ATOM 725 C C . ASP A 1 93 ? -12.844 3.429 -7.952 1.00 95.44 93 ASP A C 1
ATOM 727 O O . ASP A 1 93 ? -13.597 2.782 -8.687 1.00 95.44 93 ASP A O 1
ATOM 731 N N . MET A 1 94 ? -11.627 3.820 -8.341 1.00 92.94 94 MET A N 1
ATOM 732 C CA . MET A 1 94 ? -11.002 3.397 -9.593 1.00 92.94 94 MET A CA 1
ATOM 733 C C . MET A 1 94 ? -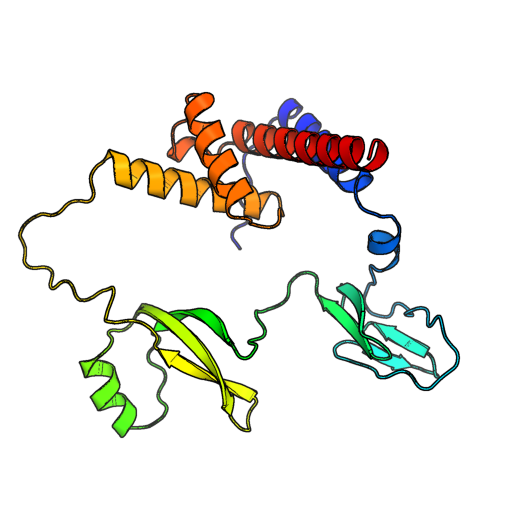10.231 2.099 -9.362 1.00 92.94 94 MET A C 1
ATOM 735 O O . MET A 1 94 ? -9.298 2.053 -8.555 1.00 92.94 94 MET A O 1
ATOM 739 N N . ILE A 1 95 ? -10.593 1.048 -10.089 1.00 92.88 95 ILE A N 1
ATOM 740 C CA . ILE A 1 95 ? -10.020 -0.286 -9.927 1.00 92.88 95 ILE A CA 1
ATOM 741 C C . ILE A 1 95 ? -9.374 -0.789 -11.214 1.00 92.88 95 ILE A C 1
ATOM 743 O O . ILE A 1 95 ? -9.788 -0.466 -12.328 1.00 92.88 95 ILE A O 1
ATOM 747 N N . VAL A 1 96 ? -8.361 -1.636 -11.039 1.00 91.44 96 VAL A N 1
ATOM 748 C CA . VAL A 1 96 ? -7.740 -2.405 -12.118 1.00 91.44 96 VAL A CA 1
ATOM 749 C C . VAL A 1 96 ? -8.105 -3.867 -11.920 1.00 91.44 96 VAL A C 1
ATOM 751 O O . VAL A 1 96 ? -7.757 -4.471 -10.905 1.00 91.44 96 VAL A O 1
ATOM 754 N N . GLY A 1 97 ? -8.828 -4.427 -12.882 1.00 88.38 97 GLY A N 1
ATOM 755 C CA . GLY A 1 97 ? -9.280 -5.811 -12.881 1.00 88.38 97 GLY A CA 1
ATOM 756 C C . GLY A 1 97 ? -8.594 -6.630 -13.965 1.00 88.38 97 GLY A C 1
ATOM 757 O O . GLY A 1 97 ? -8.117 -6.096 -14.964 1.00 88.38 97 GLY A O 1
ATOM 758 N N . ARG A 1 98 ? -8.571 -7.949 -13.775 1.00 86.56 98 ARG A N 1
ATOM 759 C CA . ARG A 1 98 ? -8.250 -8.902 -14.838 1.00 86.56 98 ARG A CA 1
ATOM 760 C C . ARG A 1 98 ? -9.536 -9.598 -15.264 1.00 86.56 98 ARG A C 1
ATOM 762 O O . ARG A 1 98 ? -10.247 -10.121 -14.406 1.00 86.56 98 ARG A O 1
ATOM 769 N N . VAL A 1 99 ? -9.818 -9.608 -16.562 1.00 81.75 99 VAL A N 1
ATOM 770 C CA . VAL A 1 99 ? -10.979 -10.290 -17.134 1.00 81.75 99 VAL A CA 1
ATOM 771 C C . VAL A 1 99 ? -10.826 -11.789 -16.903 1.00 81.75 99 VAL A C 1
ATOM 773 O O . VAL A 1 99 ? -9.848 -12.404 -17.325 1.00 81.75 99 VAL A O 1
ATOM 776 N N . ILE A 1 100 ? -11.801 -12.369 -16.213 1.00 82.62 100 ILE A N 1
ATOM 777 C CA . ILE A 1 100 ? -11.958 -13.812 -16.050 1.00 82.62 100 ILE A CA 1
ATOM 778 C C . ILE A 1 100 ? -13.270 -14.208 -16.720 1.00 82.62 100 ILE A C 1
ATOM 780 O O . ILE A 1 100 ? -14.268 -13.499 -16.584 1.00 82.62 100 ILE A O 1
ATOM 784 N N . GLN A 1 101 ? -13.295 -15.325 -17.445 1.00 68.31 101 GLN A N 1
ATOM 785 C CA . GLN A 1 101 ? -14.534 -15.803 -18.048 1.00 68.31 101 GLN A CA 1
ATOM 786 C C . GLN A 1 101 ? -15.434 -16.404 -16.958 1.00 68.31 101 GLN A C 1
ATOM 788 O O . GLN A 1 101 ? -15.297 -17.559 -16.563 1.00 68.31 101 GLN A O 1
ATOM 793 N N . GLY A 1 102 ? -16.351 -15.587 -16.438 1.00 60.28 102 GLY A N 1
ATOM 794 C CA . GLY A 1 102 ? -17.392 -15.980 -15.489 1.00 60.28 102 GLY A CA 1
ATOM 795 C C . GLY A 1 102 ? -18.770 -15.737 -16.098 1.00 60.28 102 GLY A C 1
ATOM 796 O O . GLY A 1 102 ? -19.115 -14.604 -16.419 1.00 60.28 102 GLY A O 1
ATOM 797 N N . ARG A 1 103 ? -19.553 -16.801 -16.299 1.00 54.03 103 ARG A N 1
ATOM 798 C CA . ARG A 1 103 ? -20.864 -16.747 -16.970 1.00 54.03 103 ARG A CA 1
ATOM 799 C C . ARG A 1 103 ? -21.887 -15.980 -16.120 1.00 54.03 103 ARG A C 1
ATOM 801 O O . ARG A 1 103 ? -22.247 -16.464 -15.052 1.00 54.03 103 ARG A O 1
ATOM 808 N N . ARG A 1 104 ? -22.387 -14.836 -16.604 1.00 56.88 104 ARG A N 1
ATOM 809 C CA . ARG A 1 104 ? -23.583 -14.170 -16.046 1.00 56.88 104 ARG A CA 1
ATOM 810 C C . ARG A 1 104 ? -24.837 -14.503 -16.858 1.00 56.88 104 ARG A C 1
ATOM 812 O O . ARG A 1 104 ? -25.797 -15.001 -16.282 1.00 56.88 104 ARG A O 1
ATOM 819 N N . THR A 1 105 ? -24.800 -14.363 -18.186 1.00 55.03 105 THR A N 1
ATOM 820 C CA . THR A 1 105 ? -25.861 -14.824 -19.104 1.00 55.03 105 THR A CA 1
ATOM 821 C C . THR A 1 105 ? -25.292 -15.251 -20.470 1.00 55.03 105 THR A C 1
ATOM 823 O O . THR A 1 105 ? -24.140 -14.957 -20.786 1.00 55.03 105 THR A O 1
ATOM 826 N N . ALA A 1 106 ? -26.082 -15.956 -21.293 1.00 54.78 106 ALA A N 1
ATOM 827 C CA . ALA A 1 106 ? -25.672 -16.379 -22.643 1.00 54.78 106 ALA A CA 1
ATOM 828 C C . ALA A 1 106 ? -25.537 -15.208 -23.640 1.00 54.78 106 ALA A C 1
ATOM 830 O O . ALA A 1 106 ? -24.801 -15.318 -24.617 1.00 54.78 106 ALA A O 1
ATOM 831 N N . VAL A 1 107 ? -26.234 -14.093 -23.390 1.00 59.28 107 VAL A N 1
ATOM 832 C CA . VAL A 1 107 ? -26.139 -12.864 -24.198 1.00 59.28 107 VAL A CA 1
ATOM 833 C C . VAL A 1 107 ? -24.849 -12.114 -23.862 1.00 59.28 107 VAL A C 1
ATOM 835 O O . VAL A 1 107 ? -24.107 -11.754 -24.773 1.00 59.28 107 VAL A O 1
ATOM 838 N N . ASP A 1 108 ? -24.511 -12.009 -22.568 1.00 59.44 108 ASP A N 1
ATOM 839 C CA . ASP A 1 108 ? -23.238 -11.424 -22.123 1.00 59.44 108 ASP A CA 1
ATOM 840 C C . ASP A 1 108 ? -22.027 -12.162 -22.720 1.00 59.44 108 ASP A C 1
ATOM 842 O O . ASP A 1 108 ? -20.989 -11.554 -22.964 1.00 59.44 108 ASP A O 1
ATOM 846 N N . GLU A 1 109 ? -22.138 -13.470 -22.986 1.00 56.81 109 GLU A N 1
ATOM 847 C CA . GLU A 1 109 ? -21.047 -14.276 -23.548 1.00 56.81 109 GLU A CA 1
ATOM 848 C C . GLU A 1 109 ? -20.678 -13.888 -24.990 1.00 56.81 109 GLU A C 1
ATOM 850 O O . GLU A 1 109 ? -19.492 -13.895 -25.336 1.00 56.81 109 GLU A O 1
ATOM 855 N N . LEU A 1 110 ? -21.660 -13.549 -25.829 1.00 56.62 110 LEU A N 1
ATOM 856 C CA . LEU A 1 110 ? -21.418 -13.182 -27.229 1.00 56.62 110 LEU A CA 1
ATOM 857 C C . LEU A 1 110 ? -20.845 -11.764 -27.347 1.00 56.62 110 LEU A C 1
ATOM 859 O O . LEU A 1 110 ? -19.903 -11.549 -28.114 1.00 56.62 110 LEU A O 1
ATOM 863 N N . ASP A 1 111 ? -21.338 -10.829 -26.532 1.00 63.19 111 ASP A N 1
ATOM 864 C CA . ASP A 1 111 ? -20.874 -9.441 -26.553 1.00 63.19 111 ASP A CA 1
ATOM 865 C C . ASP A 1 111 ? -19.513 -9.276 -25.867 1.00 63.19 111 ASP A C 1
ATOM 867 O O . ASP A 1 111 ? -18.629 -8.617 -26.420 1.00 63.19 111 ASP A O 1
ATOM 871 N N . MET A 1 112 ? -19.268 -9.939 -24.728 1.00 61.47 112 MET A N 1
ATOM 872 C CA . MET A 1 112 ? -17.985 -9.842 -24.014 1.00 61.47 112 MET A CA 1
ATOM 873 C C . MET A 1 112 ? -16.808 -10.316 -24.869 1.00 61.47 112 MET A C 1
ATOM 875 O O . MET A 1 112 ? -15.787 -9.634 -24.899 1.00 61.47 112 MET A O 1
ATOM 879 N N . ARG A 1 113 ? -16.952 -11.419 -25.622 1.00 65.31 113 ARG A N 1
ATOM 880 C CA . ARG A 1 113 ? -15.887 -11.952 -26.500 1.00 65.31 113 ARG A CA 1
ATOM 881 C C . ARG A 1 113 ? -15.553 -11.032 -27.675 1.00 65.31 113 ARG A C 1
ATOM 883 O O . ARG A 1 113 ? -14.454 -11.092 -28.220 1.00 65.31 113 ARG A O 1
ATOM 890 N N . SER A 1 114 ? -16.486 -10.171 -28.082 1.00 68.12 114 SER A N 1
ATOM 891 C CA . SER A 1 114 ? -16.221 -9.171 -29.123 1.00 68.12 114 SER A CA 1
ATOM 892 C C . SER A 1 114 ? -15.362 -8.008 -28.593 1.00 68.12 114 SER A C 1
ATOM 894 O O . SER A 1 114 ? -14.605 -7.362 -29.338 1.00 68.12 114 SER A O 1
ATOM 896 N N . ILE A 1 115 ? -15.418 -7.759 -27.279 1.00 70.25 115 ILE A N 1
ATOM 897 C CA . ILE A 1 115 ? -14.772 -6.618 -26.635 1.00 70.25 115 ILE A CA 1
ATOM 898 C C . ILE A 1 115 ? -13.472 -7.046 -25.945 1.00 70.25 115 ILE A C 1
ATOM 900 O O . ILE A 1 115 ? -12.424 -6.517 -26.317 1.00 70.25 115 ILE A O 1
ATOM 904 N N . PHE A 1 116 ? -13.494 -8.028 -25.048 1.00 75.31 116 PHE A N 1
ATOM 905 C CA . PHE A 1 116 ? -12.355 -8.433 -24.219 1.00 75.31 116 PHE A CA 1
ATOM 906 C C . PHE A 1 116 ? -11.983 -9.903 -24.413 1.00 75.31 116 PHE A C 1
ATOM 908 O O . PHE A 1 116 ? -12.849 -10.755 -24.609 1.00 75.31 116 PHE A O 1
ATOM 915 N N . ASP A 1 117 ? -10.689 -10.183 -24.318 1.00 76.94 117 ASP A N 1
ATOM 916 C CA . ASP A 1 117 ? -10.139 -11.532 -24.279 1.00 76.94 117 ASP A CA 1
ATOM 917 C C . ASP A 1 117 ? -9.873 -11.958 -22.818 1.00 76.94 117 ASP A C 1
ATOM 919 O O . ASP A 1 117 ? -9.739 -11.127 -21.910 1.00 76.94 117 ASP A O 1
ATOM 923 N N . GLU A 1 118 ? -9.832 -13.268 -22.548 1.00 80.38 118 GLU A N 1
ATOM 924 C CA . GLU A 1 118 ? -9.496 -13.767 -21.208 1.00 80.38 118 GLU A CA 1
ATOM 925 C C . GLU A 1 118 ? -8.126 -13.241 -20.757 1.00 80.38 118 GLU A C 1
ATOM 927 O O . GLU A 1 118 ? -7.141 -13.310 -21.489 1.00 80.38 118 GLU A O 1
ATOM 932 N N . ASN A 1 119 ? -8.041 -12.804 -19.500 1.00 81.25 119 ASN A N 1
ATOM 933 C CA . ASN A 1 119 ? -6.872 -12.182 -18.875 1.00 81.25 119 ASN A CA 1
ATOM 934 C C . ASN A 1 119 ? -6.530 -10.755 -19.323 1.00 81.25 119 ASN A C 1
ATOM 936 O O . ASN A 1 119 ? -5.514 -10.227 -18.853 1.00 81.25 119 ASN A O 1
ATOM 940 N N . ASP A 1 120 ? -7.376 -10.105 -20.124 1.00 82.44 120 ASP A N 1
ATOM 941 C CA . ASP A 1 120 ? -7.240 -8.673 -20.389 1.00 82.44 120 ASP A CA 1
ATOM 942 C C . ASP A 1 120 ? -7.243 -7.872 -19.079 1.00 82.44 120 ASP A C 1
ATOM 944 O O . ASP A 1 120 ? -7.962 -8.184 -18.124 1.00 82.44 120 ASP A O 1
ATOM 948 N N . VAL A 1 121 ? -6.411 -6.832 -19.021 1.00 84.12 121 VAL A N 1
ATOM 949 C CA . VAL A 1 121 ? -6.392 -5.885 -17.902 1.00 84.12 121 VAL A CA 1
ATOM 950 C C . VAL A 1 121 ? -7.330 -4.733 -18.235 1.00 84.12 121 VAL A C 1
ATOM 952 O O . VAL A 1 121 ? -7.190 -4.097 -19.277 1.00 84.12 121 VAL A O 1
ATOM 955 N N . VAL A 1 122 ? -8.279 -4.457 -17.344 1.00 84.69 122 VAL A N 1
ATOM 956 C CA . VAL A 1 122 ? -9.306 -3.427 -17.531 1.00 84.69 122 VAL A CA 1
ATOM 957 C C . VAL A 1 122 ? -9.304 -2.437 -16.376 1.00 84.69 122 VAL A C 1
ATOM 959 O O . VAL A 1 12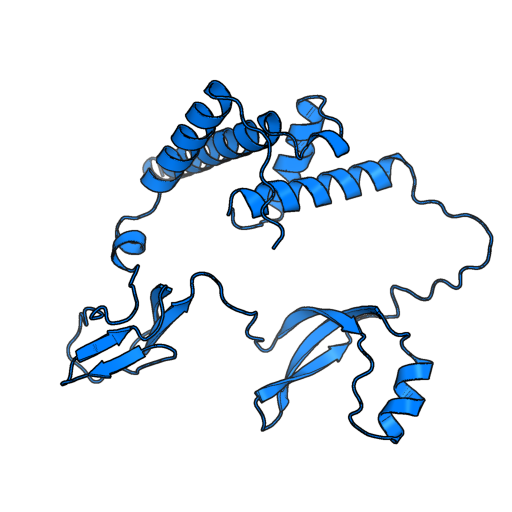2 ? -9.109 -2.810 -15.219 1.00 84.69 122 VAL A O 1
ATOM 962 N N . TYR A 1 123 ? -9.546 -1.171 -16.702 1.00 87.62 123 TYR A N 1
ATOM 963 C CA . TYR A 1 123 ? -9.750 -0.096 -15.737 1.00 87.62 123 TYR A CA 1
ATOM 964 C C . TYR A 1 123 ? -11.244 0.197 -15.651 1.00 87.62 123 TYR A C 1
ATOM 966 O O . TYR A 1 123 ? -11.892 0.426 -16.678 1.00 87.62 123 TYR A O 1
ATOM 974 N N . ALA A 1 124 ? -11.789 0.183 -14.442 1.00 89.38 124 ALA A N 1
ATOM 975 C CA . ALA A 1 124 ? -13.202 0.429 -14.213 1.00 89.38 124 ALA A CA 1
ATOM 976 C C . ALA A 1 124 ? -13.413 1.289 -12.974 1.00 89.38 124 ALA A C 1
ATOM 978 O O . ALA A 1 124 ? -12.634 1.237 -12.025 1.00 89.38 124 ALA A O 1
ATOM 979 N N . GLU A 1 125 ? -14.490 2.054 -12.991 1.00 93.56 125 GLU A N 1
ATOM 980 C CA . GLU A 1 125 ? -14.994 2.756 -11.823 1.00 93.56 125 GLU A CA 1
ATOM 981 C C . GLU A 1 125 ? -16.113 1.927 -11.191 1.00 93.56 125 GLU A C 1
ATOM 983 O O . GLU A 1 125 ? -16.931 1.329 -11.895 1.00 93.56 125 GLU A O 1
ATOM 988 N N . VAL A 1 126 ? -16.162 1.884 -9.863 1.00 94.00 126 VAL A N 1
ATOM 989 C CA . VAL A 1 126 ? -17.308 1.322 -9.142 1.00 94.00 126 VAL A CA 1
ATOM 990 C C . VAL A 1 126 ? -18.455 2.332 -9.199 1.00 94.00 126 VAL A C 1
ATOM 992 O O . VAL A 1 126 ? -18.437 3.341 -8.496 1.00 94.00 126 VAL A O 1
ATOM 995 N N . HIS A 1 127 ? -19.456 2.061 -10.033 1.00 93.31 127 HIS A N 1
ATOM 996 C CA . HIS A 1 127 ? -20.618 2.934 -10.221 1.00 93.31 127 HIS A CA 1
ATOM 997 C C . HIS A 1 127 ? -21.645 2.770 -9.095 1.00 93.31 127 HIS A C 1
ATOM 999 O O . HIS A 1 127 ? -22.269 3.730 -8.649 1.00 93.31 127 HIS A O 1
ATOM 1005 N N . GLY A 1 128 ? -21.809 1.540 -8.613 1.00 94.38 128 GLY A N 1
ATOM 1006 C CA . GLY A 1 128 ? -22.828 1.203 -7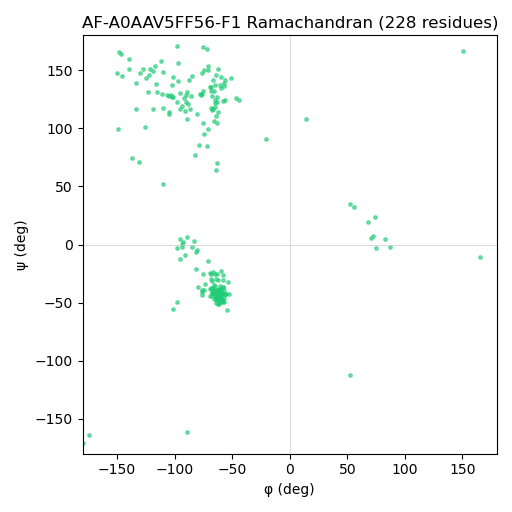.631 1.00 94.38 128 GLY A CA 1
ATOM 1007 C C . GLY A 1 128 ? -22.710 -0.232 -7.143 1.00 94.38 128 GLY A C 1
ATOM 1008 O O . GLY A 1 128 ? -21.682 -0.889 -7.319 1.00 94.38 128 GLY A O 1
ATOM 1009 N N . PHE A 1 129 ? -23.779 -0.716 -6.519 1.00 93.50 129 PHE A N 1
ATOM 1010 C CA . PHE A 1 129 ? -23.879 -2.077 -6.009 1.00 93.50 129 PHE A CA 1
ATOM 1011 C C . PHE A 1 129 ? -25.215 -2.687 -6.405 1.00 93.50 129 PHE A C 1
ATOM 1013 O O . PHE A 1 129 ? -26.258 -2.040 -6.315 1.00 93.50 129 PHE A O 1
ATOM 1020 N N . GLN A 1 130 ? -25.173 -3.956 -6.791 1.00 91.44 130 GLN A N 1
ATOM 1021 C CA . GLN A 1 130 ? -26.364 -4.774 -6.967 1.00 91.44 130 GLN A CA 1
ATOM 1022 C C . GLN A 1 130 ? -26.976 -5.127 -5.600 1.00 91.44 130 GLN A C 1
ATOM 1024 O O . GLN A 1 130 ? -26.354 -4.955 -4.549 1.00 91.44 130 GLN A O 1
ATOM 1029 N N . HIS A 1 131 ? -28.200 -5.659 -5.601 1.00 89.69 131 HIS A N 1
ATOM 1030 C CA 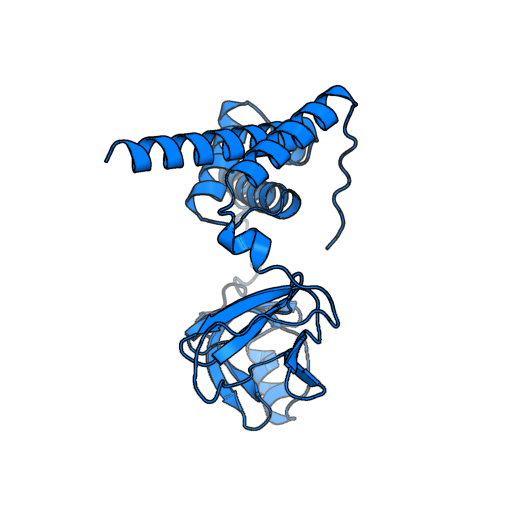. HIS A 1 131 ? -28.906 -6.045 -4.372 1.00 89.69 131 HIS A CA 1
ATOM 1031 C C . HIS A 1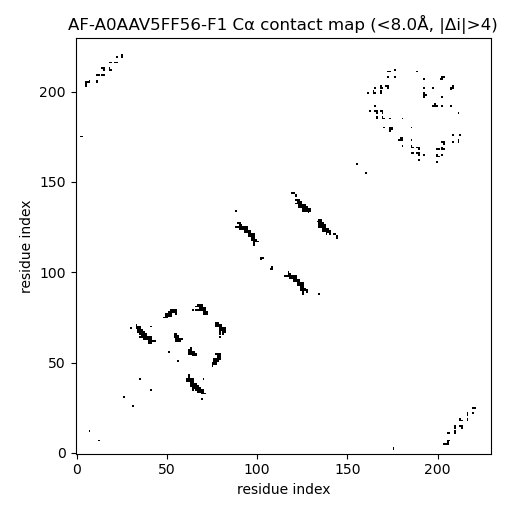 131 ? -28.177 -7.107 -3.530 1.00 89.69 131 HIS A C 1
ATOM 1033 O O . HIS A 1 131 ? -28.418 -7.197 -2.329 1.00 89.69 131 HIS A O 1
ATOM 1039 N N . ASP A 1 132 ? -27.294 -7.900 -4.138 1.00 89.19 1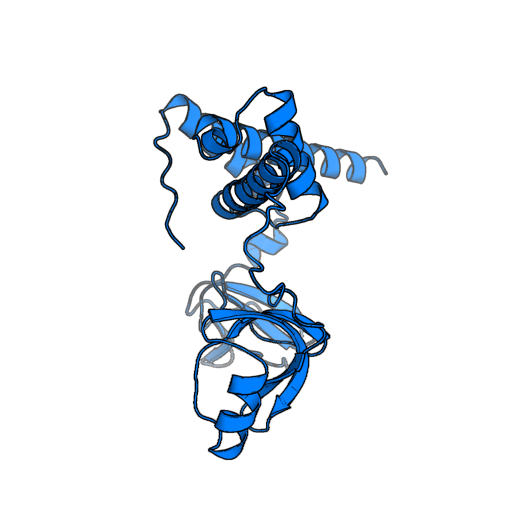32 ASP A N 1
ATOM 1040 C CA . ASP A 1 132 ? -26.464 -8.910 -3.472 1.00 89.19 132 ASP A CA 1
ATOM 1041 C C . ASP A 1 132 ? -25.154 -8.337 -2.884 1.00 89.19 132 ASP A C 1
ATOM 1043 O O . ASP A 1 132 ? -24.382 -9.069 -2.265 1.00 89.19 132 ASP A O 1
ATOM 1047 N N . GLY A 1 133 ? -24.889 -7.038 -3.070 1.00 86.19 133 GLY A N 1
ATOM 1048 C CA . GLY A 1 133 ? -23.646 -6.374 -2.673 1.00 86.19 133 GLY A CA 1
ATOM 1049 C C . GLY A 1 133 ? -22.493 -6.530 -3.669 1.00 86.19 133 GLY A C 1
ATOM 1050 O O . GLY A 1 133 ? -21.388 -6.059 -3.388 1.00 86.19 133 GLY A O 1
ATOM 1051 N N . SER A 1 134 ? -22.712 -7.155 -4.829 1.00 88.62 134 SER A N 1
ATOM 1052 C CA . SER A 1 134 ? -21.721 -7.203 -5.904 1.00 88.62 134 SER A CA 1
ATOM 1053 C C . SER A 1 134 ? -21.524 -5.809 -6.511 1.00 88.62 134 SER A C 1
ATOM 1055 O O . SER A 1 134 ? -22.514 -5.119 -6.775 1.00 88.62 134 SER A O 1
ATOM 1057 N N . PRO A 1 135 ? -20.276 -5.369 -6.766 1.00 90.19 135 PRO A N 1
ATOM 1058 C CA . PRO A 1 135 ? -20.039 -4.064 -7.363 1.00 90.19 135 PRO A CA 1
ATOM 1059 C C . PRO A 1 135 ? -20.501 -4.044 -8.823 1.00 90.19 135 PRO A C 1
ATOM 1061 O O . PRO A 1 135 ? -20.219 -4.960 -9.604 1.00 90.19 135 PRO A O 1
ATOM 1064 N N . GLU A 1 136 ? -21.182 -2.967 -9.190 1.00 90.56 136 GLU A N 1
ATOM 1065 C CA . GLU A 1 136 ? -21.485 -2.617 -10.569 1.00 90.56 136 GLU A CA 1
ATOM 1066 C C . GLU A 1 136 ? -20.357 -1.739 -11.112 1.00 90.56 136 GLU A C 1
ATOM 1068 O O . GLU A 1 136 ? -20.003 -0.717 -10.519 1.00 90.56 136 GLU A O 1
ATOM 1073 N N . LEU A 1 137 ? -19.741 -2.187 -12.207 1.00 88.62 137 LEU A N 1
ATOM 1074 C CA . LEU A 1 137 ? -18.525 -1.595 -12.750 1.00 88.62 137 LEU A CA 1
ATOM 1075 C C . LEU A 1 137 ? -18.816 -0.899 -14.073 1.00 88.62 137 LEU A C 1
ATOM 1077 O O . LEU A 1 137 ? -19.361 -1.508 -14.992 1.00 88.62 137 LEU A O 1
ATOM 1081 N N . GLU A 1 138 ? -18.369 0.345 -14.184 1.00 86.44 138 GLU A N 1
ATOM 1082 C CA . GLU A 1 138 ? -18.402 1.119 -15.417 1.00 86.44 138 GLU A CA 1
ATOM 1083 C C . GLU A 1 138 ? -16.983 1.181 -15.992 1.00 86.44 138 GLU A C 1
ATOM 1085 O O . GLU A 1 138 ? -16.062 1.741 -15.391 1.00 86.44 138 GLU A O 1
ATOM 1090 N N . ALA A 1 139 ? -16.771 0.566 -17.157 1.00 77.50 139 ALA A N 1
ATOM 1091 C CA . ALA A 1 139 ? -15.477 0.616 -17.823 1.00 77.50 139 ALA A CA 1
ATOM 1092 C C . ALA A 1 139 ? -15.206 2.048 -18.314 1.00 77.50 139 ALA A C 1
ATOM 1094 O O . ALA A 1 139 ? -15.912 2.564 -19.177 1.00 77.50 139 ALA A O 1
ATOM 1095 N N . ARG A 1 140 ? -14.155 2.688 -17.791 1.00 70.69 140 ARG A N 1
ATOM 1096 C CA . ARG A 1 140 ? -13.760 4.061 -18.167 1.00 70.69 140 ARG A CA 1
ATOM 1097 C C . ARG A 1 140 ? -12.721 4.110 -19.297 1.00 70.69 140 ARG A C 1
ATOM 1099 O O . ARG A 1 140 ? -12.275 5.191 -19.669 1.00 70.69 140 ARG A O 1
ATOM 1106 N N . SER A 1 141 ? -12.316 2.964 -19.853 1.00 61.56 141 SER A N 1
ATOM 1107 C CA . SER A 1 141 ? -11.215 2.868 -20.823 1.00 61.56 141 SER A CA 1
ATOM 1108 C C . SER A 1 141 ? -11.658 2.403 -22.217 1.00 61.56 141 SER A C 1
ATOM 1110 O O . SER A 1 141 ? -12.287 1.362 -22.388 1.00 61.56 141 SER A O 1
ATOM 1112 N N . GLN A 1 142 ? -11.204 3.153 -23.228 1.00 56.06 142 GLN A N 1
ATOM 1113 C CA . GLN A 1 142 ? -10.930 2.678 -24.586 1.00 56.06 142 GLN A CA 1
ATOM 1114 C C . GLN A 1 142 ? -9.794 1.641 -24.512 1.00 56.06 142 GLN A C 1
ATOM 1116 O O . GLN A 1 142 ? -8.732 1.967 -23.990 1.00 56.06 142 GLN A O 1
ATOM 1121 N N . LYS A 1 143 ? -10.033 0.409 -24.994 1.00 52.16 143 LYS A N 1
ATOM 1122 C CA . LYS A 1 143 ? -9.103 -0.746 -25.059 1.00 52.16 143 LYS A CA 1
ATOM 1123 C C . LYS A 1 143 ? -7.606 -0.371 -24.980 1.00 52.16 143 LYS A C 1
ATOM 1125 O O . LYS A 1 143 ? -6.961 -0.212 -26.015 1.00 52.16 143 LYS A O 1
ATOM 1130 N N . CYS A 1 144 ? -7.018 -0.331 -23.782 1.00 45.59 144 CYS A N 1
ATOM 1131 C CA . CYS A 1 144 ? -5.561 -0.351 -23.622 1.00 45.59 144 CYS A CA 1
ATOM 1132 C C . CYS A 1 144 ? -5.106 -1.816 -23.699 1.00 45.59 144 CYS A C 1
ATOM 1134 O O . CYS A 1 144 ? -4.927 -2.481 -22.684 1.00 45.59 144 CYS A O 1
ATOM 1136 N N . GLY A 1 145 ? -5.060 -2.364 -24.915 1.00 42.84 145 GLY A N 1
ATOM 1137 C CA . GLY A 1 145 ? -4.729 -3.781 -25.112 1.00 42.84 145 GLY A CA 1
ATOM 1138 C C . GLY A 1 145 ? -5.039 -4.360 -26.489 1.00 42.84 145 GLY A C 1
ATOM 1139 O O . GLY A 1 145 ? -4.556 -5.441 -26.804 1.00 42.84 145 GLY A O 1
ATOM 1140 N N . LYS A 1 146 ? -5.776 -3.641 -27.348 1.00 44.94 146 LYS A N 1
ATOM 1141 C CA . LYS A 1 146 ? -5.896 -3.995 -28.773 1.00 44.94 146 LYS A CA 1
ATOM 1142 C C . LYS A 1 146 ? -5.180 -2.982 -29.658 1.00 44.94 146 LYS A C 1
ATOM 1144 O O . LYS A 1 146 ? -5.740 -2.520 -30.646 1.00 44.94 146 LYS A O 1
ATOM 1149 N N . GLU A 1 147 ? -3.914 -2.694 -29.365 1.00 42.25 147 GLU A N 1
ATOM 1150 C CA . GLU A 1 147 ? -3.004 -2.582 -30.501 1.00 42.25 147 GLU A CA 1
ATOM 1151 C C . GLU A 1 147 ? -2.945 -3.993 -31.071 1.00 42.25 147 GLU A C 1
ATOM 1153 O O . GLU A 1 147 ? -2.418 -4.917 -30.446 1.00 42.25 147 GLU A O 1
ATOM 1158 N N . LYS A 1 148 ? -3.604 -4.194 -32.219 1.00 37.81 148 LYS A N 1
ATOM 1159 C CA . LYS A 1 148 ? -3.333 -5.367 -33.043 1.00 37.81 148 LYS A CA 1
ATOM 1160 C C . LYS A 1 148 ? -1.815 -5.482 -33.064 1.00 37.81 148 LYS A C 1
ATOM 1162 O O . LYS A 1 148 ? -1.155 -4.512 -33.424 1.00 37.81 148 LYS A O 1
ATOM 1167 N N . ARG A 1 149 ? -1.270 -6.632 -32.666 1.00 41.81 149 ARG A N 1
ATOM 1168 C CA . ARG A 1 149 ? 0.103 -7.006 -33.006 1.00 41.81 149 ARG A CA 1
ATOM 1169 C C . ARG A 1 149 ? 0.162 -7.124 -34.531 1.00 41.81 149 ARG A C 1
ATOM 1171 O O . ARG A 1 149 ? 0.179 -8.216 -35.076 1.00 41.81 149 ARG A O 1
ATOM 1178 N N . THR A 1 150 ? 0.072 -6.002 -35.236 1.00 36.94 150 THR A N 1
ATOM 1179 C CA . THR A 1 150 ? 0.683 -5.853 -36.540 1.00 36.94 150 THR A CA 1
ATOM 1180 C C . THR A 1 150 ? 2.157 -6.021 -36.259 1.00 36.94 150 THR A C 1
ATOM 1182 O O . THR A 1 150 ? 2.730 -5.273 -35.472 1.00 36.94 150 THR A O 1
ATOM 1185 N N . GLU A 1 151 ? 2.706 -7.099 -36.795 1.00 46.84 151 GLU A N 1
ATOM 1186 C CA . GLU A 1 151 ? 4.089 -7.534 -36.671 1.00 46.84 151 GLU A CA 1
ATOM 1187 C C . GLU A 1 151 ? 5.035 -6.509 -37.317 1.00 46.84 151 GLU A C 1
ATOM 1189 O O . GLU A 1 151 ? 5.669 -6.797 -38.319 1.00 46.84 151 GLU A O 1
ATOM 1194 N N . VAL A 1 152 ? 5.100 -5.287 -36.785 1.00 47.31 152 VAL A N 1
ATOM 1195 C CA . VAL A 1 152 ? 6.136 -4.292 -37.072 1.00 47.31 152 VAL A CA 1
ATOM 1196 C C . VAL A 1 152 ? 6.325 -3.436 -35.815 1.00 47.31 152 VAL A C 1
ATOM 1198 O O . VAL A 1 152 ? 5.514 -2.578 -35.487 1.00 47.31 152 VAL A O 1
ATOM 1201 N N . GLU A 1 153 ? 7.376 -3.787 -35.080 1.00 52.56 153 GLU A N 1
ATOM 1202 C CA . GLU A 1 153 ? 8.174 -2.993 -34.140 1.00 52.56 153 GLU A CA 1
ATOM 1203 C C . GLU A 1 153 ? 7.628 -1.635 -33.657 1.00 52.56 153 GLU A C 1
ATOM 1205 O O . GLU A 1 153 ? 7.756 -0.615 -34.321 1.00 52.56 153 GLU A O 1
ATOM 1210 N N . ASN A 1 154 ? 7.210 -1.601 -32.391 1.00 56.41 154 ASN A N 1
ATOM 1211 C CA . ASN A 1 154 ? 7.523 -0.491 -31.488 1.00 56.41 154 ASN A CA 1
ATOM 1212 C C . ASN A 1 154 ? 7.916 -1.095 -30.134 1.00 56.41 154 ASN A C 1
ATOM 1214 O O . ASN A 1 154 ? 7.144 -1.138 -29.177 1.00 56.41 154 ASN A O 1
ATOM 1218 N N . SER A 1 155 ? 9.128 -1.657 -30.069 1.00 70.00 155 SER A N 1
ATOM 1219 C CA . SER A 1 155 ? 9.713 -2.059 -28.789 1.00 70.00 155 SER A CA 1
ATOM 1220 C C . SER A 1 155 ? 9.790 -0.823 -27.896 1.00 70.00 155 SER A C 1
ATOM 1222 O O . SER A 1 155 ? 10.406 0.168 -28.281 1.00 70.00 155 SER A O 1
ATOM 1224 N N . CYS A 1 156 ? 9.191 -0.880 -26.702 1.00 75.69 156 CYS A N 1
ATOM 1225 C CA . CYS A 1 156 ? 9.351 0.161 -25.686 1.00 75.69 156 CYS A CA 1
ATOM 1226 C C . CYS A 1 156 ? 10.850 0.511 -25.550 1.00 75.69 156 CYS A C 1
ATOM 1228 O O . CYS A 1 156 ? 11.648 -0.421 -25.365 1.00 75.69 156 CYS A O 1
ATOM 1230 N N . PRO A 1 157 ? 11.244 1.799 -25.670 1.00 90.88 157 PRO A N 1
ATOM 1231 C CA . PRO A 1 157 ? 12.639 2.209 -25.559 1.00 90.88 157 PRO A CA 1
ATOM 1232 C C . PRO A 1 157 ? 13.279 1.652 -24.290 1.00 90.88 157 PRO A C 1
ATOM 1234 O O . PRO A 1 157 ? 12.627 1.546 -23.244 1.00 90.88 157 PRO A O 1
ATOM 1237 N N . VAL A 1 158 ? 14.556 1.273 -24.374 1.00 89.19 158 VAL A N 1
ATOM 1238 C CA . VAL A 1 158 ? 15.265 0.612 -23.267 1.00 89.19 158 VAL A CA 1
ATOM 1239 C C . VAL A 1 158 ? 15.252 1.489 -22.017 1.00 89.19 158 VAL A C 1
ATOM 1241 O O . VAL A 1 158 ? 15.075 0.979 -20.910 1.00 89.19 158 VAL A O 1
ATOM 1244 N N . GLU A 1 159 ? 15.361 2.800 -22.201 1.00 91.12 159 GLU A N 1
ATOM 1245 C CA . GLU A 1 159 ? 15.287 3.817 -21.161 1.00 91.12 159 GLU A CA 1
ATOM 1246 C C . GLU A 1 159 ? 13.915 3.800 -20.482 1.00 91.12 159 GLU A C 1
ATOM 1248 O O . GLU A 1 159 ? 13.830 3.683 -19.260 1.00 91.12 159 GLU A O 1
ATOM 1253 N N . THR A 1 160 ? 12.825 3.849 -21.250 1.00 92.88 160 THR A N 1
ATOM 1254 C CA . THR A 1 160 ? 11.454 3.806 -20.717 1.00 92.88 160 THR A CA 1
ATOM 1255 C C . THR A 1 160 ? 11.194 2.502 -19.968 1.00 92.88 160 THR A C 1
ATOM 1257 O O . THR A 1 160 ? 10.685 2.519 -18.846 1.00 92.88 160 THR A O 1
ATOM 1260 N N . ARG A 1 161 ? 11.617 1.364 -20.529 1.00 92.00 161 ARG A N 1
ATOM 1261 C CA . ARG A 1 161 ? 11.525 0.060 -19.862 1.00 92.00 161 ARG A CA 1
ATOM 1262 C C . ARG A 1 161 ? 12.281 0.056 -18.534 1.00 92.00 161 ARG A C 1
ATOM 1264 O O . ARG A 1 161 ? 11.766 -0.467 -17.550 1.00 92.00 161 ARG A O 1
ATOM 1271 N N . ASN A 1 162 ? 13.471 0.653 -18.487 1.00 92.81 162 ASN A N 1
ATOM 1272 C CA . ASN A 1 162 ? 14.256 0.750 -17.261 1.00 92.81 162 ASN A CA 1
ATOM 1273 C C . ASN A 1 162 ? 13.520 1.566 -16.186 1.00 92.81 162 ASN A C 1
ATOM 1275 O O . ASN A 1 162 ? 13.420 1.115 -15.047 1.00 92.81 162 ASN A O 1
ATOM 1279 N N . HIS A 1 163 ? 12.933 2.713 -16.545 1.00 94.50 163 HIS A N 1
ATOM 1280 C CA . HIS A 1 163 ? 12.124 3.513 -15.618 1.00 94.50 163 HIS A CA 1
ATOM 1281 C C . HIS A 1 163 ? 10.914 2.733 -15.082 1.00 94.50 163 HIS A C 1
ATOM 1283 O O . HIS A 1 163 ? 10.690 2.711 -13.872 1.00 94.50 163 HIS A O 1
ATOM 1289 N N . ILE A 1 164 ? 10.184 2.024 -15.951 1.00 95.12 164 ILE A N 1
ATOM 1290 C CA . ILE A 1 164 ? 9.050 1.176 -15.547 1.00 95.12 164 ILE A CA 1
ATOM 1291 C C . ILE A 1 164 ? 9.508 0.097 -14.558 1.00 95.12 164 ILE A C 1
ATOM 1293 O O . ILE A 1 164 ? 8.883 -0.091 -13.515 1.00 95.12 164 ILE A O 1
ATOM 1297 N N . CYS A 1 165 ? 10.617 -0.591 -14.847 1.00 95.12 165 CYS A N 1
ATOM 1298 C CA . CYS A 1 165 ? 11.168 -1.607 -13.951 1.00 95.12 165 CYS A CA 1
ATOM 1299 C C . CYS A 1 165 ? 11.589 -1.020 -12.598 1.00 95.12 165 CYS A C 1
ATOM 1301 O O . CYS A 1 165 ? 11.328 -1.640 -11.567 1.00 95.12 165 CYS A O 1
ATOM 1303 N N . ARG A 1 166 ? 12.196 0.174 -12.581 1.00 97.00 166 ARG A N 1
ATOM 1304 C CA . ARG A 1 166 ? 12.582 0.862 -11.341 1.00 97.00 166 ARG A CA 1
ATOM 1305 C C . ARG A 1 166 ? 11.368 1.220 -10.492 1.00 97.00 166 ARG A C 1
ATOM 1307 O O . ARG A 1 166 ? 11.346 0.882 -9.314 1.00 97.00 166 ARG A O 1
ATOM 1314 N N . LEU A 1 167 ? 10.333 1.816 -11.085 1.00 97.44 167 LEU A N 1
ATOM 1315 C CA . LEU A 1 167 ? 9.088 2.142 -10.379 1.00 97.44 167 LEU A CA 1
ATOM 1316 C C . LEU A 1 167 ? 8.389 0.879 -9.853 1.00 97.44 167 LEU A C 1
ATOM 1318 O O . LEU A 1 167 ? 7.973 0.831 -8.697 1.00 97.44 167 LEU A O 1
ATOM 1322 N N . ALA A 1 168 ? 8.316 -0.180 -10.665 1.00 96.56 168 ALA A N 1
ATOM 1323 C CA . ALA A 1 168 ? 7.735 -1.453 -10.247 1.00 96.56 168 ALA A CA 1
ATOM 1324 C C . ALA A 1 168 ? 8.503 -2.080 -9.071 1.00 96.56 168 ALA A C 1
ATOM 1326 O O . ALA A 1 168 ? 7.896 -2.605 -8.135 1.00 96.56 168 ALA A O 1
ATOM 1327 N N . ASN A 1 169 ? 9.835 -2.011 -9.088 1.00 96.50 169 ASN A N 1
ATOM 1328 C CA . ASN A 1 169 ? 10.655 -2.518 -7.995 1.00 96.50 169 ASN A CA 1
ATOM 1329 C C . ASN A 1 169 ? 10.601 -1.621 -6.757 1.00 96.50 169 ASN A C 1
ATOM 1331 O O . ASN A 1 169 ? 10.562 -2.163 -5.657 1.00 96.50 169 ASN A O 1
ATOM 1335 N N . ALA A 1 170 ? 10.481 -0.300 -6.904 1.00 97.25 170 ALA A N 1
ATOM 1336 C CA . ALA A 1 170 ? 10.205 0.607 -5.791 1.00 97.25 170 ALA A CA 1
ATOM 1337 C C . ALA A 1 170 ? 8.901 0.221 -5.075 1.00 97.25 170 ALA A C 1
ATOM 1339 O O . ALA A 1 170 ? 8.913 -0.006 -3.867 1.00 97.25 170 ALA A O 1
ATOM 1340 N N . VAL A 1 171 ? 7.804 0.020 -5.817 1.00 96.81 171 VAL A N 1
ATOM 1341 C CA . VAL A 1 171 ? 6.524 -0.453 -5.252 1.00 96.81 171 VAL A CA 1
ATOM 1342 C C . VAL A 1 171 ? 6.705 -1.763 -4.483 1.00 96.81 171 VAL A C 1
ATOM 1344 O O . VAL A 1 171 ? 6.158 -1.919 -3.391 1.00 96.81 171 VAL A O 1
ATOM 1347 N N . ARG A 1 172 ? 7.489 -2.705 -5.018 1.00 95.69 172 ARG A N 1
ATOM 1348 C CA . ARG A 1 172 ? 7.747 -4.001 -4.370 1.00 95.69 172 ARG A CA 1
ATOM 1349 C C . ARG A 1 172 ? 8.566 -3.870 -3.089 1.00 95.69 172 ARG A C 1
ATOM 1351 O O . ARG A 1 172 ? 8.200 -4.505 -2.105 1.00 95.69 172 ARG A O 1
ATOM 1358 N N . VAL A 1 173 ? 9.627 -3.061 -3.090 1.00 95.00 173 VAL A N 1
ATOM 1359 C CA . VAL A 1 173 ? 10.458 -2.798 -1.901 1.00 95.00 173 VAL A CA 1
ATOM 1360 C C . VAL A 1 173 ? 9.614 -2.148 -0.808 1.00 95.00 173 VAL A C 1
ATOM 1362 O O . VAL A 1 173 ? 9.550 -2.663 0.304 1.00 95.00 173 VAL A O 1
ATOM 1365 N N . LEU A 1 174 ? 8.893 -1.077 -1.142 1.00 95.62 174 LEU A N 1
ATOM 1366 C CA . LEU A 1 174 ? 8.035 -0.356 -0.200 1.00 95.62 174 LEU A CA 1
ATOM 1367 C C . LEU A 1 174 ? 6.929 -1.253 0.371 1.00 95.62 174 LEU A C 1
ATOM 1369 O O . LEU A 1 174 ? 6.696 -1.257 1.578 1.00 95.62 174 LEU A O 1
ATOM 1373 N N . SER A 1 175 ? 6.300 -2.072 -0.478 1.00 93.81 175 SER A N 1
ATOM 1374 C CA . SER A 1 175 ? 5.284 -3.037 -0.041 1.00 93.81 175 SER A CA 1
ATOM 1375 C C . SER A 1 175 ? 5.862 -4.108 0.885 1.00 93.81 175 SER A C 1
ATOM 1377 O O . SER A 1 175 ? 5.206 -4.499 1.845 1.00 93.81 175 SER A O 1
ATOM 1379 N N . ALA A 1 176 ? 7.077 -4.594 0.609 1.00 91.31 176 ALA A N 1
ATOM 1380 C CA . ALA A 1 176 ? 7.749 -5.587 1.447 1.00 91.31 176 ALA A CA 1
ATOM 1381 C C . ALA A 1 176 ? 8.132 -5.024 2.826 1.00 91.31 176 ALA A C 1
ATOM 1383 O O . ALA A 1 176 ? 8.100 -5.756 3.810 1.00 91.31 176 ALA A O 1
ATOM 1384 N N . LEU A 1 177 ? 8.440 -3.726 2.902 1.00 92.00 177 LEU A N 1
ATOM 1385 C CA . LEU A 1 177 ? 8.699 -3.003 4.151 1.00 92.00 177 LEU A CA 1
ATOM 1386 C C . LEU A 1 177 ? 7.414 -2.579 4.889 1.00 92.00 177 LEU A C 1
ATOM 1388 O O . LEU A 1 177 ? 7.491 -2.048 5.994 1.00 92.00 177 LEU A O 1
ATOM 1392 N N . GLY A 1 178 ? 6.233 -2.808 4.303 1.00 90.19 178 GLY A N 1
ATOM 1393 C CA . GLY A 1 178 ? 4.948 -2.446 4.905 1.00 90.19 178 GLY A CA 1
ATOM 1394 C C . GLY A 1 178 ? 4.644 -0.946 4.879 1.00 90.19 178 GLY A C 1
ATOM 1395 O O . GLY A 1 178 ? 3.871 -0.461 5.704 1.00 90.19 178 GLY A O 1
ATOM 1396 N N . PHE A 1 179 ? 5.251 -0.190 3.961 1.00 91.81 179 PHE A N 1
ATOM 1397 C CA . PHE A 1 179 ? 5.021 1.249 3.847 1.00 91.81 179 PHE A CA 1
ATOM 1398 C C . PHE A 1 179 ? 3.793 1.567 2.994 1.00 91.81 179 PHE A C 1
ATOM 1400 O O . PHE A 1 179 ? 3.507 0.900 1.999 1.00 91.81 179 PHE A O 1
ATOM 1407 N N . THR A 1 180 ? 3.078 2.630 3.370 1.00 90.00 180 THR A N 1
ATOM 1408 C CA . THR A 1 180 ? 1.997 3.189 2.555 1.00 90.00 180 THR A CA 1
ATOM 1409 C C . THR A 1 180 ? 2.566 3.690 1.235 1.00 90.00 180 THR A C 1
ATOM 1411 O O . THR A 1 180 ? 3.504 4.485 1.213 1.00 90.00 180 THR A O 1
ATOM 1414 N N . LEU A 1 181 ? 1.983 3.237 0.130 1.00 94.69 181 LEU A N 1
ATOM 1415 C CA . LEU A 1 181 ? 2.416 3.616 -1.206 1.00 94.69 181 LEU A CA 1
ATOM 1416 C C . LEU A 1 181 ? 1.838 4.986 -1.574 1.00 94.69 181 LEU A C 1
ATOM 1418 O O . LEU A 1 181 ? 0.631 5.122 -1.765 1.00 94.69 181 LEU A O 1
ATOM 1422 N N . THR A 1 182 ? 2.702 5.989 -1.697 1.00 95.19 182 THR A N 1
ATOM 1423 C CA . THR A 1 182 ? 2.368 7.302 -2.262 1.00 95.19 182 THR A CA 1
ATOM 1424 C C . THR A 1 182 ? 3.191 7.536 -3.523 1.00 95.19 182 THR A C 1
ATOM 1426 O O . THR A 1 182 ? 4.279 6.977 -3.668 1.00 95.19 182 THR A O 1
ATOM 1429 N N . ALA A 1 183 ? 2.682 8.354 -4.450 1.00 95.69 183 ALA A N 1
ATOM 1430 C CA . ALA A 1 183 ? 3.412 8.680 -5.677 1.00 95.69 183 ALA A CA 1
ATOM 1431 C C . ALA A 1 183 ? 4.797 9.274 -5.369 1.00 95.69 183 ALA A C 1
ATOM 1433 O O . ALA A 1 183 ? 5.784 8.850 -5.960 1.00 95.69 183 ALA A O 1
ATOM 1434 N N . GLU A 1 184 ? 4.864 10.173 -4.385 1.00 94.06 184 GLU A N 1
ATOM 1435 C CA . GLU A 1 184 ? 6.102 10.769 -3.871 1.00 94.06 184 GLU A CA 1
ATOM 1436 C C . GLU A 1 184 ? 7.109 9.695 -3.435 1.00 94.06 184 GLU A C 1
ATOM 1438 O O . GLU A 1 184 ? 8.194 9.612 -4.001 1.00 94.06 184 GLU A O 1
ATOM 1443 N N . LEU A 1 185 ? 6.721 8.791 -2.527 1.00 95.50 185 LEU A N 1
ATOM 1444 C CA . LEU A 1 185 ? 7.635 7.777 -1.994 1.00 95.50 185 LEU A CA 1
ATOM 1445 C C . LEU A 1 185 ? 8.095 6.776 -3.066 1.00 95.50 185 LEU A C 1
ATOM 1447 O O . LEU A 1 185 ? 9.237 6.309 -3.041 1.00 95.50 185 LEU A O 1
ATOM 1451 N N . ILE A 1 186 ? 7.223 6.442 -4.024 1.00 97.69 186 ILE A N 1
ATOM 1452 C CA . ILE A 1 186 ? 7.565 5.566 -5.154 1.00 97.69 186 ILE A CA 1
ATOM 1453 C C . ILE A 1 186 ? 8.613 6.234 -6.052 1.00 97.69 186 ILE A C 1
ATOM 1455 O O . ILE A 1 186 ? 9.595 5.583 -6.419 1.00 97.69 186 ILE A O 1
ATOM 1459 N N . ILE A 1 187 ? 8.410 7.510 -6.396 1.00 96.88 187 ILE A N 1
ATOM 1460 C CA . ILE A 1 187 ? 9.329 8.283 -7.241 1.00 96.88 187 ILE A CA 1
ATOM 1461 C C . ILE A 1 187 ? 10.673 8.445 -6.529 1.00 96.88 187 ILE A C 1
ATOM 1463 O O . ILE A 1 187 ? 11.695 8.053 -7.088 1.00 96.88 187 ILE A O 1
ATOM 1467 N N . GLU A 1 188 ? 10.673 8.893 -5.272 1.00 96.19 188 GLU A N 1
ATOM 1468 C CA . GLU A 1 188 ? 11.890 9.061 -4.469 1.00 96.19 188 GLU A CA 1
ATOM 1469 C C . GLU A 1 188 ? 12.689 7.758 -4.358 1.00 96.19 188 GLU A C 1
ATOM 1471 O O . GLU A 1 188 ? 13.910 7.748 -4.506 1.00 96.19 188 GLU A O 1
ATOM 1476 N N . THR A 1 189 ? 12.017 6.623 -4.143 1.00 97.19 189 THR A N 1
ATOM 1477 C CA . THR A 1 189 ? 12.687 5.317 -4.058 1.00 97.19 189 THR A CA 1
ATOM 1478 C C . THR A 1 189 ? 13.299 4.912 -5.403 1.00 97.19 189 THR A C 1
ATOM 1480 O O . THR A 1 189 ? 14.413 4.381 -5.448 1.00 97.19 189 THR A O 1
ATOM 1483 N N . ALA A 1 190 ? 12.607 5.169 -6.516 1.00 97.12 190 ALA A N 1
ATOM 1484 C CA . ALA A 1 190 ? 13.133 4.895 -7.851 1.00 97.12 190 ALA A CA 1
ATOM 1485 C C . ALA A 1 190 ? 14.343 5.787 -8.187 1.00 97.12 190 ALA A C 1
ATOM 1487 O O . ALA A 1 190 ? 15.343 5.291 -8.715 1.00 97.12 190 ALA A O 1
ATOM 1488 N N . GLU A 1 191 ? 14.292 7.071 -7.834 1.00 96.31 191 GLU A N 1
ATOM 1489 C CA . GLU A 1 191 ? 15.395 8.021 -8.001 1.00 96.31 191 GLU A CA 1
ATOM 1490 C C . GLU A 1 191 ? 16.587 7.673 -7.109 1.00 96.31 191 GLU A C 1
ATOM 1492 O O . GLU A 1 191 ? 17.722 7.650 -7.582 1.00 96.31 191 GLU A O 1
ATOM 1497 N N . ALA A 1 192 ? 16.349 7.286 -5.855 1.00 96.44 192 ALA A N 1
ATOM 1498 C CA . ALA A 1 192 ? 17.406 6.905 -4.927 1.00 96.44 192 ALA A CA 1
ATOM 1499 C C . ALA A 1 192 ? 18.189 5.668 -5.400 1.00 96.44 192 ALA A C 1
ATOM 1501 O O . ALA A 1 192 ? 19.389 5.552 -5.130 1.00 96.44 192 ALA A O 1
ATOM 1502 N N . SER A 1 193 ? 17.540 4.756 -6.134 1.00 96.88 193 SER A N 1
ATOM 1503 C CA . SER A 1 193 ? 18.216 3.655 -6.831 1.00 96.88 193 SER A CA 1
ATOM 1504 C C . SER A 1 193 ? 19.163 4.171 -7.918 1.00 96.88 193 SER A C 1
ATOM 1506 O O . SER A 1 193 ? 20.313 3.734 -7.980 1.00 96.88 193 SER A O 1
ATOM 1508 N N . SER A 1 194 ? 18.720 5.136 -8.728 1.00 94.62 194 SER A N 1
ATOM 1509 C CA . SER A 1 194 ? 19.541 5.764 -9.770 1.00 94.62 194 SER A CA 1
ATOM 1510 C C . SER A 1 194 ? 20.724 6.537 -9.179 1.00 94.62 194 SER A C 1
ATOM 1512 O O . SER A 1 194 ? 21.856 6.334 -9.612 1.00 94.62 194 SER A O 1
ATOM 1514 N N . SER A 1 195 ? 20.501 7.354 -8.145 1.00 95.75 195 SER A N 1
ATOM 1515 C CA . SER A 1 195 ? 21.560 8.122 -7.471 1.00 95.75 195 SER A CA 1
ATOM 1516 C C . SER A 1 195 ? 22.597 7.236 -6.780 1.00 95.75 195 SER A C 1
ATOM 1518 O O . SER A 1 195 ? 23.758 7.617 -6.675 1.00 95.75 195 SER A O 1
ATOM 1520 N N . SER A 1 196 ? 22.193 6.046 -6.330 1.00 93.12 196 SER A N 1
ATOM 1521 C CA . SER A 1 196 ? 23.086 5.068 -5.693 1.00 93.12 196 SER A CA 1
ATOM 1522 C C . SER A 1 196 ? 23.740 4.111 -6.703 1.00 93.12 196 SER A C 1
ATOM 1524 O O . SER A 1 196 ? 24.396 3.157 -6.294 1.00 93.12 196 SER A O 1
ATOM 1526 N N . ASN A 1 197 ? 23.551 4.338 -8.011 1.00 93.75 197 ASN A N 1
ATOM 1527 C CA . ASN A 1 197 ? 24.023 3.484 -9.107 1.00 93.75 197 ASN A CA 1
ATOM 1528 C C . ASN A 1 197 ? 23.612 2.003 -8.969 1.00 93.75 197 ASN A C 1
ATOM 1530 O O . ASN A 1 197 ? 24.354 1.091 -9.331 1.00 93.75 197 ASN A O 1
ATOM 1534 N N . ILE A 1 198 ? 22.418 1.756 -8.428 1.00 94.88 198 ILE A N 1
ATOM 1535 C CA . ILE A 1 198 ? 21.850 0.415 -8.287 1.00 94.88 198 ILE A CA 1
ATOM 1536 C C . ILE A 1 198 ? 21.041 0.113 -9.547 1.00 94.88 198 ILE A C 1
ATOM 1538 O O . ILE A 1 198 ? 20.201 0.912 -9.978 1.00 94.88 198 ILE A O 1
ATOM 1542 N N . ALA A 1 199 ? 21.300 -1.032 -10.174 1.00 94.12 199 ALA A N 1
ATOM 1543 C CA . ALA A 1 199 ? 20.544 -1.466 -11.339 1.00 94.12 199 ALA A CA 1
ATOM 1544 C C . ALA A 1 199 ? 19.122 -1.891 -10.935 1.00 94.12 199 ALA A C 1
ATOM 1546 O O . ALA A 1 199 ? 18.871 -2.299 -9.800 1.00 94.12 199 ALA A O 1
ATOM 1547 N N . ALA A 1 200 ? 18.161 -1.792 -11.859 1.00 93.44 200 ALA A N 1
ATOM 1548 C CA . ALA A 1 200 ? 16.756 -2.055 -11.543 1.00 93.44 200 ALA A CA 1
ATOM 1549 C C . ALA A 1 200 ? 16.537 -3.470 -10.973 1.00 93.44 200 ALA A C 1
ATOM 1551 O O . ALA A 1 200 ? 15.773 -3.637 -10.029 1.00 93.44 200 ALA A O 1
ATOM 1552 N N . ASN A 1 201 ? 17.229 -4.479 -11.506 1.00 91.31 201 ASN A N 1
ATOM 1553 C CA . ASN A 1 201 ? 17.201 -5.868 -11.032 1.00 91.31 201 ASN A CA 1
ATOM 1554 C C . ASN A 1 201 ? 17.776 -6.054 -9.616 1.00 91.31 201 ASN A C 1
ATOM 1556 O O . ASN A 1 201 ? 17.350 -6.974 -8.920 1.00 91.31 201 ASN A O 1
ATOM 1560 N N . ASP A 1 202 ? 18.669 -5.168 -9.174 1.00 93.56 202 ASP A N 1
ATOM 1561 C CA . ASP A 1 202 ? 19.344 -5.256 -7.875 1.00 93.56 202 ASP A CA 1
ATOM 1562 C C . ASP A 1 202 ? 18.593 -4.512 -6.757 1.00 93.56 202 ASP A C 1
ATOM 1564 O O . ASP A 1 202 ? 18.901 -4.683 -5.577 1.00 93.56 202 ASP A O 1
ATOM 1568 N N . MET A 1 203 ? 17.550 -3.739 -7.092 1.00 94.69 203 MET A N 1
ATOM 1569 C CA . MET A 1 203 ? 16.708 -3.033 -6.111 1.00 94.69 203 MET A CA 1
ATOM 1570 C C . MET A 1 203 ? 16.048 -3.969 -5.090 1.00 94.69 203 MET A C 1
ATOM 1572 O O . MET A 1 203 ? 15.728 -3.548 -3.989 1.00 94.69 203 MET A O 1
ATOM 1576 N N . LEU A 1 204 ? 15.822 -5.239 -5.426 1.00 92.00 204 LEU A N 1
ATOM 1577 C CA . LEU A 1 204 ? 15.226 -6.203 -4.491 1.00 92.00 204 LEU A CA 1
ATOM 1578 C C . LEU A 1 204 ? 16.261 -6.832 -3.538 1.00 92.00 204 LEU A C 1
ATOM 1580 O O . LEU A 1 204 ? 15.919 -7.725 -2.761 1.00 92.00 204 LEU A O 1
ATOM 1584 N N . GLY A 1 205 ? 17.523 -6.402 -3.617 1.00 91.69 205 GLY A N 1
ATOM 1585 C CA . GLY A 1 205 ? 18.595 -6.839 -2.734 1.00 91.69 205 GLY A CA 1
ATOM 1586 C C . GLY A 1 205 ? 18.450 -6.295 -1.311 1.00 91.69 205 GLY A C 1
ATOM 1587 O O . GLY A 1 205 ? 17.948 -5.192 -1.093 1.00 91.69 205 GLY A O 1
ATOM 1588 N N . ALA A 1 206 ? 18.951 -7.064 -0.337 1.00 91.25 206 ALA A N 1
ATOM 1589 C CA . ALA A 1 206 ? 18.856 -6.741 1.089 1.00 91.25 206 ALA A CA 1
ATOM 1590 C C . ALA A 1 206 ? 19.376 -5.332 1.415 1.00 91.25 206 ALA A C 1
ATOM 1592 O O . ALA A 1 206 ? 18.731 -4.601 2.159 1.00 91.25 206 ALA A O 1
ATOM 1593 N N . GLU A 1 207 ? 20.504 -4.928 0.823 1.00 92.94 207 GLU A N 1
ATOM 1594 C CA . GLU A 1 207 ? 21.112 -3.624 1.102 1.00 92.94 207 GLU A CA 1
ATOM 1595 C C . GLU A 1 207 ? 20.209 -2.458 0.685 1.00 92.94 207 GLU A C 1
ATOM 1597 O O . GLU A 1 207 ? 20.022 -1.519 1.455 1.00 92.94 207 GLU A O 1
ATOM 1602 N N . PHE A 1 208 ? 19.596 -2.526 -0.499 1.00 95.19 208 PHE A N 1
ATOM 1603 C CA . PHE A 1 208 ? 18.713 -1.458 -0.961 1.00 95.19 208 PHE A CA 1
ATOM 1604 C C . PHE A 1 208 ? 17.423 -1.385 -0.136 1.00 95.19 208 PHE A C 1
ATOM 1606 O O . PHE A 1 208 ? 16.962 -0.289 0.184 1.00 95.19 208 PHE A O 1
ATOM 1613 N N . CYS A 1 209 ? 16.870 -2.533 0.271 1.00 93.88 209 CYS A N 1
ATOM 1614 C CA . CYS A 1 209 ? 15.731 -2.583 1.190 1.00 93.88 209 CYS A CA 1
ATOM 1615 C C . CYS A 1 209 ? 16.057 -1.911 2.536 1.00 93.88 209 CYS A C 1
ATOM 1617 O O . CYS A 1 209 ? 15.283 -1.075 3.000 1.00 93.88 209 CYS A O 1
ATOM 1619 N N . VAL A 1 210 ? 17.214 -2.225 3.133 1.00 94.81 210 VAL A N 1
ATOM 1620 C CA . VAL A 1 210 ? 17.676 -1.624 4.400 1.00 94.81 210 VAL A CA 1
ATOM 1621 C C . VAL A 1 210 ? 17.827 -0.110 4.249 1.00 94.81 210 VAL A C 1
ATOM 1623 O O . VAL A 1 210 ? 17.256 0.642 5.034 1.00 94.81 210 VAL A O 1
ATOM 1626 N N . GLN A 1 211 ? 18.512 0.351 3.198 1.00 95.31 211 GLN A N 1
ATOM 1627 C CA . GLN A 1 211 ? 18.687 1.783 2.929 1.00 95.31 211 GLN A CA 1
ATOM 1628 C C . GLN A 1 211 ? 17.355 2.505 2.706 1.00 95.31 211 GLN A C 1
ATOM 1630 O O . GLN A 1 211 ? 17.199 3.658 3.101 1.00 95.31 211 GLN A O 1
ATOM 1635 N N . THR A 1 212 ? 16.385 1.845 2.073 1.00 96.25 212 THR A N 1
ATOM 1636 C CA . THR A 1 212 ? 15.043 2.406 1.872 1.00 96.25 212 THR A CA 1
ATOM 1637 C C . THR A 1 212 ? 14.318 2.581 3.209 1.00 96.25 212 THR A C 1
ATOM 1639 O O . THR A 1 212 ? 13.727 3.634 3.440 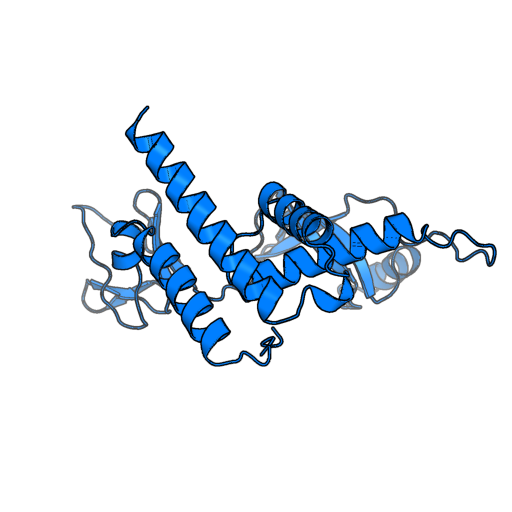1.00 96.25 212 THR A O 1
ATOM 1642 N N . ALA A 1 213 ? 14.415 1.606 4.120 1.00 95.69 213 ALA A N 1
ATOM 1643 C CA . ALA A 1 213 ? 13.851 1.720 5.466 1.00 95.69 213 ALA A CA 1
ATOM 1644 C C . ALA A 1 213 ? 14.514 2.843 6.284 1.00 95.69 213 ALA A C 1
ATOM 1646 O O . ALA A 1 213 ? 13.816 3.650 6.893 1.00 95.69 213 ALA A O 1
ATOM 1647 N N . GLU A 1 214 ? 15.846 2.943 6.250 1.00 96.25 214 GLU A N 1
ATOM 1648 C CA . GLU A 1 214 ? 16.606 4.005 6.928 1.00 96.25 214 GLU A CA 1
ATOM 1649 C C . GLU A 1 214 ? 16.235 5.401 6.404 1.00 96.25 214 GLU A C 1
ATOM 1651 O O . GLU A 1 214 ? 16.030 6.336 7.184 1.00 96.25 214 GLU A O 1
ATOM 1656 N N . ARG A 1 215 ? 16.115 5.551 5.078 1.00 95.50 215 ARG A N 1
ATOM 1657 C CA . ARG A 1 215 ? 15.690 6.809 4.446 1.00 95.50 215 ARG A CA 1
ATOM 1658 C C . ARG A 1 215 ? 14.282 7.198 4.880 1.00 95.50 215 ARG A C 1
ATOM 1660 O O . ARG A 1 215 ? 14.072 8.354 5.239 1.00 95.50 215 ARG A O 1
ATOM 1667 N N . GLU A 1 216 ? 13.345 6.252 4.898 1.00 94.75 216 GLU A N 1
ATOM 1668 C CA . GLU A 1 216 ? 11.969 6.520 5.325 1.00 94.75 216 GLU A CA 1
ATOM 1669 C C . GLU A 1 216 ? 11.888 6.884 6.816 1.00 94.75 216 GLU A C 1
ATOM 1671 O O . GLU A 1 216 ? 11.181 7.827 7.178 1.00 94.75 216 GLU A O 1
ATOM 1676 N N . ALA A 1 217 ? 12.649 6.203 7.681 1.00 93.94 217 ALA A N 1
ATOM 1677 C CA . ALA A 1 217 ? 12.746 6.535 9.104 1.00 93.94 217 ALA A CA 1
ATOM 1678 C C . ALA A 1 217 ? 13.229 7.976 9.309 1.00 93.94 217 ALA A C 1
ATOM 1680 O O . ALA A 1 217 ? 12.593 8.766 10.014 1.00 93.94 217 ALA A O 1
ATOM 1681 N N . LYS A 1 218 ? 14.306 8.351 8.611 1.00 94.38 218 LYS A N 1
ATOM 1682 C CA . LYS A 1 218 ? 14.841 9.713 8.636 1.00 94.38 218 LYS A CA 1
ATOM 1683 C C . LYS A 1 218 ? 13.824 10.735 8.123 1.00 94.38 218 LYS A C 1
ATOM 1685 O O . LYS A 1 218 ? 13.587 11.738 8.794 1.00 94.38 218 LYS A O 1
ATOM 1690 N N . ARG A 1 219 ? 13.181 10.460 6.982 1.00 91.88 219 ARG A N 1
ATOM 1691 C CA . ARG A 1 219 ? 12.178 11.342 6.367 1.00 91.88 219 ARG A CA 1
ATOM 1692 C C . ARG A 1 219 ? 11.024 11.638 7.329 1.00 91.88 219 ARG A C 1
ATOM 1694 O O . ARG A 1 219 ? 10.660 12.798 7.510 1.00 91.88 219 ARG A O 1
ATOM 1701 N N . ARG A 1 220 ? 10.478 10.618 8.007 1.00 90.62 220 ARG A N 1
ATOM 1702 C CA . ARG A 1 220 ? 9.400 10.807 8.999 1.00 90.62 220 ARG A CA 1
ATOM 1703 C C . ARG A 1 220 ? 9.857 11.572 10.237 1.00 90.62 220 ARG A C 1
ATOM 1705 O O . ARG A 1 220 ? 9.104 12.408 10.736 1.00 90.62 220 ARG A O 1
ATOM 1712 N N . ALA A 1 221 ? 11.073 11.319 10.716 1.00 91.50 221 ALA A N 1
ATOM 1713 C CA . ALA A 1 221 ? 11.636 12.055 11.844 1.00 91.50 221 ALA A CA 1
ATOM 1714 C C . ALA A 1 221 ? 11.806 13.550 11.519 1.00 91.50 221 ALA A C 1
ATOM 1716 O O . ALA A 1 221 ? 11.480 14.405 12.344 1.00 91.50 221 ALA A O 1
ATOM 1717 N N . ASP A 1 222 ? 12.266 13.876 10.309 1.00 91.12 222 ASP A N 1
ATOM 1718 C CA . ASP A 1 222 ? 12.441 15.259 9.856 1.00 91.12 222 ASP A CA 1
ATOM 1719 C C . ASP A 1 222 ? 11.099 15.989 9.694 1.00 91.12 222 ASP A C 1
ATOM 1721 O O . ASP A 1 222 ? 10.957 17.122 10.161 1.00 91.12 222 ASP A O 1
ATOM 1725 N N . LEU A 1 223 ? 10.082 15.324 9.136 1.00 87.75 223 LEU A N 1
ATOM 1726 C CA . LEU A 1 223 ? 8.722 15.870 9.032 1.00 87.75 223 LEU A CA 1
ATOM 1727 C C . LEU A 1 223 ? 8.105 16.182 10.404 1.00 87.75 223 LEU A C 1
ATOM 1729 O O . LEU A 1 223 ? 7.421 17.193 10.563 1.00 87.75 223 LEU A O 1
ATOM 1733 N N . LEU A 1 224 ? 8.346 15.336 11.410 1.00 84.44 224 LEU A N 1
ATOM 1734 C CA . LEU A 1 224 ? 7.888 15.587 12.779 1.00 84.44 224 LEU A CA 1
ATOM 1735 C C . LEU A 1 224 ? 8.616 16.775 13.414 1.00 84.44 224 LEU A C 1
ATOM 1737 O O . LEU A 1 224 ? 7.966 17.613 14.034 1.00 84.44 224 LEU A O 1
ATOM 1741 N N . ARG A 1 225 ? 9.933 16.902 13.210 1.00 85.00 225 ARG A N 1
ATOM 1742 C CA . ARG A 1 225 ? 10.701 18.065 13.686 1.00 85.00 225 ARG A CA 1
ATOM 1743 C C . ARG A 1 225 ? 10.171 19.377 13.110 1.00 85.00 225 ARG A C 1
ATOM 1745 O O . ARG A 1 225 ? 10.016 20.338 13.854 1.00 85.00 225 ARG A O 1
ATOM 1752 N N . GLN A 1 226 ? 9.846 19.414 11.819 1.00 81.12 226 GLN A N 1
ATOM 1753 C CA . GLN A 1 226 ? 9.305 20.618 11.174 1.00 81.12 226 GLN A CA 1
ATOM 1754 C C . GLN A 1 226 ? 7.928 21.019 11.728 1.00 81.12 226 GLN A C 1
ATOM 1756 O O . GLN A 1 226 ? 7.667 22.208 11.902 1.00 81.12 226 GLN A O 1
ATOM 1761 N N . LYS A 1 227 ? 7.076 20.043 12.078 1.00 75.06 227 LYS A N 1
ATOM 1762 C CA . LYS A 1 227 ? 5.763 20.293 12.703 1.00 75.06 227 LYS A CA 1
ATOM 1763 C C . LYS A 1 227 ? 5.834 20.843 14.128 1.00 75.06 227 LYS A C 1
ATOM 1765 O O . LYS A 1 227 ? 4.878 21.462 14.561 1.00 75.06 227 LYS A O 1
ATOM 1770 N N . VAL A 1 228 ? 6.917 20.591 14.863 1.00 69.81 228 VAL A N 1
ATOM 1771 C CA . VAL A 1 228 ? 7.095 21.105 16.237 1.00 69.81 228 VAL A CA 1
ATOM 1772 C C . VAL A 1 228 ? 7.603 22.555 16.241 1.00 69.81 228 VAL A C 1
ATOM 1774 O O . VAL A 1 228 ? 7.457 23.255 17.237 1.00 69.81 228 VAL A O 1
ATOM 1777 N N . VAL A 1 229 ? 8.206 23.008 15.138 1.00 61.41 229 VAL A N 1
ATOM 1778 C CA . VAL A 1 229 ? 8.798 24.352 15.003 1.00 61.41 229 VAL A CA 1
ATOM 1779 C C . VAL A 1 229 ? 7.831 25.361 14.353 1.00 61.41 229 VAL A C 1
ATOM 1781 O O . VAL A 1 229 ? 8.098 26.560 14.398 1.00 61.41 229 VAL A O 1
ATOM 1784 N N . SER A 1 230 ? 6.720 24.893 13.772 1.00 50.59 230 SER A N 1
ATOM 1785 C CA . SER A 1 230 ? 5.671 25.725 13.150 1.00 50.59 230 SER A CA 1
ATOM 1786 C C . SER A 1 230 ? 4.477 25.899 14.080 1.00 50.59 230 SER A C 1
ATOM 1788 O O . SER A 1 230 ? 3.896 27.004 14.076 1.00 50.59 230 SER A O 1
#

pLDDT: mean 83.5, std 15.33, range [35.84, 97.69]

Nearest PDB structures (foldseek):
  8qcf-assembly1_I  TM=7.400E-01  e=2.464E-11  Saccharomyces cerevisiae
  5okz-assembly3_R  TM=7.148E-01  e=3.128E-11  Saccharomyces cerevisiae S288C
  6h25-assembly1_H  TM=7.592E-01  e=5.042E-11  Homo sapiens
  9g8o-assembly1_I  TM=7.637E-01  e=9.158E-11  Homo sapiens
  5okz-assembly4_b  TM=6.964E-01  e=5.042E-11  Saccharomyces cerevisiae S288C